Protein AF-A0A0F9ALK3-F1 (afdb_monomer)

Sequence (239 aa):
MLAFIWRSKTEWIPPSMIESEVFMLSWSAKWSDETKIRSQVLTSAEAKAEDDGRIVEGLAKLVRKADYVVGHNVNKFDLKRLNTRVLLNGSQPLGSVQTIDTLLIARQSFDFASNRLGFIAKLLGLGEKHSTSFDLWRRCVRGEAKALKEMRAYNVTDTILVESVFRAMAPYAKKIPRLIDAAEWRQENCPYCGDPREKTASTKRHKRDGEHRTNVNTFPKYRCSNCGRNYRVGRPSAP

pLDDT: mean 85.95, std 14.78, range [32.38, 98.44]

Structure (mmCIF, N/CA/C/O backbone):
data_AF-A0A0F9ALK3-F1
#
_entry.id   AF-A0A0F9ALK3-F1
#
loop_
_atom_site.group_PDB
_atom_site.id
_atom_site.type_symbol
_atom_site.label_atom_id
_atom_site.label_alt_id
_atom_site.label_comp_id
_atom_site.label_asym_id
_atom_site.label_entity_id
_atom_site.label_seq_id
_atom_site.pdbx_PDB_ins_code
_atom_site.Cartn_x
_atom_site.Cartn_y
_atom_site.Cartn_z
_atom_site.occupancy
_atom_site.B_iso_or_equiv
_atom_site.auth_seq_id
_atom_site.auth_comp_id
_atom_site.auth_asym_id
_atom_site.auth_atom_id
_atom_site.pdbx_PDB_model_num
ATOM 1 N N . MET A 1 1 ? -9.209 -5.298 17.043 1.00 57.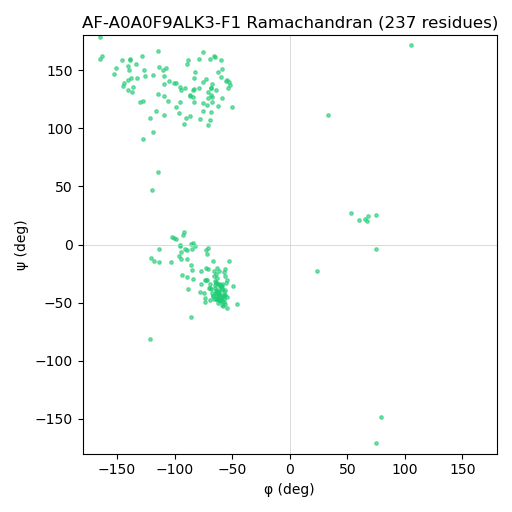56 1 MET A N 1
ATOM 2 C CA . MET A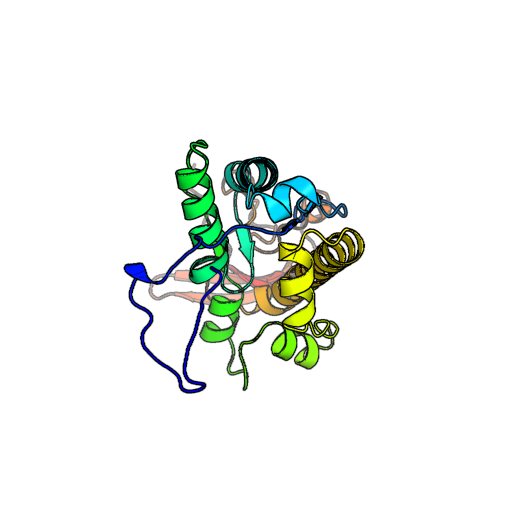 1 1 ? -8.539 -6.336 17.852 1.00 57.56 1 MET A CA 1
ATOM 3 C C . MET A 1 1 ? -7.834 -5.687 19.017 1.00 57.56 1 MET A C 1
ATOM 5 O O . MET A 1 1 ? -6.638 -5.401 18.972 1.00 57.56 1 MET A O 1
ATOM 9 N N . LEU A 1 2 ? -8.633 -5.432 20.043 1.00 60.56 2 LEU A N 1
ATOM 10 C CA . LEU A 1 2 ? -8.180 -5.303 21.416 1.00 60.56 2 LEU A CA 1
ATOM 11 C C . LEU A 1 2 ? -8.063 -6.721 22.008 1.00 60.56 2 LEU A C 1
ATOM 13 O O . LEU A 1 2 ? -8.841 -7.600 21.643 1.00 60.56 2 LEU A O 1
ATOM 17 N N . ALA A 1 3 ? -7.061 -6.968 22.851 1.00 65.31 3 ALA A N 1
ATOM 18 C CA . ALA A 1 3 ? -6.865 -8.261 23.505 1.00 65.31 3 ALA A CA 1
ATOM 19 C C . ALA A 1 3 ? -6.501 -8.053 24.978 1.00 65.31 3 ALA A C 1
ATOM 21 O O . ALA A 1 3 ? -5.591 -7.276 25.282 1.00 65.31 3 ALA A O 1
ATOM 22 N N . PHE A 1 4 ? -7.182 -8.767 25.877 1.00 61.16 4 PHE A N 1
ATOM 23 C CA . PHE A 1 4 ? -6.832 -8.834 27.296 1.00 61.16 4 PHE A CA 1
ATOM 24 C C . PHE A 1 4 ? -5.965 -10.068 27.547 1.00 61.16 4 PHE A C 1
ATOM 26 O O . PHE A 1 4 ? -6.366 -11.186 27.235 1.00 61.16 4 PHE A O 1
ATOM 33 N N . ILE A 1 5 ? -4.764 -9.864 28.093 1.00 67.75 5 ILE A N 1
ATOM 34 C CA . ILE A 1 5 ? -3.773 -10.925 28.303 1.00 67.75 5 ILE A CA 1
ATOM 35 C C . ILE A 1 5 ? -3.327 -10.888 29.768 1.00 67.75 5 ILE A C 1
ATOM 37 O O . ILE A 1 5 ? -2.858 -9.860 30.251 1.00 67.75 5 ILE A O 1
ATOM 41 N N . TRP A 1 6 ? -3.464 -12.011 30.475 1.00 70.88 6 TRP A N 1
ATOM 42 C CA . TRP A 1 6 ? -3.177 -12.117 31.916 1.00 70.88 6 TRP A CA 1
ATOM 43 C C . TRP A 1 6 ? -1.732 -12.520 32.243 1.00 70.88 6 TRP A C 1
ATOM 45 O O . TRP A 1 6 ? -1.347 -12.583 33.410 1.00 70.88 6 TRP A O 1
ATOM 55 N N . ARG A 1 7 ? -0.916 -12.807 31.223 1.00 66.00 7 ARG A N 1
ATOM 56 C CA . ARG A 1 7 ? 0.518 -13.118 31.329 1.00 66.00 7 ARG A CA 1
ATOM 57 C C . ARG A 1 7 ? 1.274 -12.448 30.184 1.00 66.00 7 ARG A C 1
ATOM 59 O O . ARG A 1 7 ? 0.746 -12.272 29.100 1.00 66.00 7 ARG A O 1
ATOM 66 N N . SER A 1 8 ? 2.531 -12.081 30.399 1.00 66.25 8 SER A N 1
ATOM 67 C CA . SER A 1 8 ? 3.334 -11.319 29.428 1.00 66.25 8 SER A CA 1
ATOM 68 C C . SER A 1 8 ? 3.987 -12.154 28.309 1.00 66.25 8 SER A C 1
ATOM 70 O O . SER A 1 8 ? 4.676 -11.588 27.460 1.00 66.25 8 SER A O 1
ATOM 72 N N . LYS A 1 9 ? 3.814 -13.485 28.290 1.00 74.00 9 LYS A N 1
ATOM 73 C CA . LYS A 1 9 ? 4.396 -14.386 27.274 1.00 74.00 9 LYS A CA 1
ATOM 74 C C . LYS A 1 9 ? 3.475 -14.546 26.058 1.00 74.00 9 LYS A C 1
ATOM 76 O O . LYS A 1 9 ? 2.278 -14.301 26.136 1.00 74.00 9 LYS A O 1
ATOM 81 N N . THR A 1 10 ? 4.050 -14.955 24.926 1.00 63.47 10 THR A N 1
ATOM 82 C CA . THR A 1 10 ? 3.323 -15.189 23.670 1.00 63.47 10 THR A CA 1
ATOM 83 C C . THR A 1 10 ? 2.425 -16.419 23.813 1.00 63.47 10 THR A C 1
ATOM 85 O O . THR A 1 10 ? 2.923 -17.541 23.846 1.00 63.47 10 THR A O 1
ATOM 88 N N . GLU A 1 11 ? 1.114 -16.213 23.910 1.00 68.56 11 GLU A N 1
ATOM 89 C CA . GLU A 1 11 ? 0.114 -17.285 23.956 1.00 68.56 11 GLU A CA 1
ATOM 90 C C . GLU A 1 11 ? -0.763 -17.260 22.699 1.00 68.56 11 GLU A C 1
ATOM 92 O O . GLU A 1 11 ? -0.948 -16.222 22.056 1.00 68.56 11 GLU A O 1
ATOM 97 N N . TRP A 1 12 ? -1.292 -18.427 22.335 1.00 81.19 12 TRP A N 1
ATOM 98 C CA . TRP A 1 12 ? -2.378 -18.511 21.367 1.00 81.19 12 TRP A CA 1
ATOM 99 C C . TRP A 1 12 ? -3.635 -17.889 21.986 1.00 81.19 12 TRP A C 1
ATOM 101 O O . TRP A 1 12 ? -4.026 -18.265 23.088 1.00 81.19 12 TRP A O 1
ATOM 111 N N . ILE A 1 13 ? -4.255 -16.936 21.288 1.00 80.69 13 ILE A N 1
ATOM 112 C CA . ILE A 1 13 ? -5.465 -16.253 21.757 1.00 80.69 13 ILE A CA 1
ATOM 113 C C . ILE A 1 13 ? -6.677 -16.958 21.131 1.00 80.69 13 ILE A C 1
ATOM 115 O O . ILE A 1 13 ? -6.824 -16.894 19.904 1.00 80.69 13 ILE A O 1
ATOM 119 N N . PRO A 1 14 ? -7.538 -17.633 21.918 1.00 84.38 14 PRO A N 1
ATOM 120 C CA . PRO A 1 14 ? -8.755 -18.228 21.383 1.00 84.38 14 PRO A CA 1
ATOM 121 C C . PRO A 1 14 ? -9.690 -17.155 20.820 1.00 84.38 14 PRO A C 1
ATOM 123 O O . PRO A 1 14 ? -9.780 -16.068 21.396 1.00 84.38 14 PRO A O 1
ATOM 126 N N . PRO A 1 15 ? -10.475 -17.468 19.771 1.00 83.88 15 PRO A N 1
ATOM 127 C CA . PRO A 1 15 ? -11.466 -16.537 19.234 1.00 83.88 15 PRO A CA 1
ATOM 128 C C . PRO A 1 15 ? -12.462 -16.016 20.279 1.00 83.88 15 PRO A C 1
ATOM 130 O O . PRO A 1 15 ? -12.888 -14.873 20.198 1.00 83.88 15 PRO A O 1
ATOM 133 N N . SER A 1 16 ? -12.785 -16.813 21.303 1.00 85.94 16 SER A N 1
ATOM 134 C CA . SER A 1 16 ? -13.684 -16.417 22.397 1.00 85.94 16 SER A CA 1
ATOM 135 C C . SER A 1 16 ? -13.140 -15.298 23.296 1.00 85.94 16 SER A C 1
ATOM 137 O O . SER A 1 16 ? -13.895 -14.752 24.092 1.00 85.94 16 SER A O 1
ATOM 139 N N . MET A 1 17 ? -11.843 -14.979 23.215 1.00 83.50 17 MET A N 1
ATOM 140 C CA . MET A 1 17 ? -11.203 -13.878 23.951 1.00 83.50 17 MET A CA 1
ATOM 141 C C . MET A 1 17 ? -10.995 -12.628 23.084 1.00 83.50 17 MET A C 1
ATOM 143 O O . MET A 1 17 ? -10.350 -11.672 23.518 1.00 83.50 17 MET A O 1
ATOM 147 N N . ILE A 1 18 ? -11.508 -12.630 21.854 1.00 84.06 18 ILE A N 1
ATOM 148 C CA . ILE A 1 18 ? -11.470 -11.472 20.967 1.00 84.06 18 ILE A CA 1
ATOM 149 C C . ILE A 1 18 ? -12.699 -10.616 21.271 1.00 84.06 18 ILE A C 1
ATOM 151 O O . ILE A 1 18 ? -13.823 -11.013 20.988 1.00 84.06 18 ILE A O 1
ATOM 155 N N . GLU A 1 19 ? -12.473 -9.440 21.855 1.00 85.31 19 GLU A N 1
ATOM 156 C CA . GLU A 1 19 ? -13.547 -8.490 22.174 1.00 85.31 19 GLU A CA 1
ATOM 157 C C . GLU A 1 19 ? -14.014 -7.725 20.933 1.00 85.31 19 GLU A C 1
ATOM 159 O O . GLU A 1 19 ? -15.209 -7.533 20.730 1.00 85.31 19 GLU A O 1
ATOM 164 N N . SER A 1 20 ? -13.067 -7.320 20.082 1.00 86.38 20 SER A N 1
ATOM 165 C CA . SER A 1 20 ? -13.373 -6.615 18.845 1.00 86.38 20 SER A CA 1
ATOM 166 C C . SER A 1 20 ? -12.558 -7.075 17.654 1.00 86.38 20 SER A C 1
ATOM 168 O O . SER A 1 20 ? -11.349 -7.338 17.734 1.00 86.38 20 SER A O 1
ATOM 170 N N . GLU A 1 21 ? -13.211 -7.089 16.496 1.00 89.19 21 GLU A N 1
ATOM 171 C CA . GLU A 1 21 ? -12.548 -7.344 15.227 1.00 89.19 21 GLU A CA 1
ATOM 172 C C . GLU A 1 21 ? -11.560 -6.232 14.856 1.00 89.19 21 GLU A C 1
ATOM 174 O O . GLU A 1 21 ? -11.526 -5.137 15.420 1.00 89.19 21 GLU A O 1
ATOM 179 N N . VAL A 1 22 ? -10.646 -6.516 13.929 1.00 90.94 22 VAL A N 1
ATOM 180 C CA . VAL A 1 22 ? -9.790 -5.451 13.377 1.00 90.94 22 VAL A CA 1
ATOM 181 C C . VAL A 1 22 ? -10.652 -4.507 12.539 1.00 90.94 22 VAL A C 1
ATOM 183 O O . VAL A 1 22 ? -11.423 -4.974 11.704 1.00 90.94 22 VAL A O 1
ATOM 186 N N . PHE A 1 23 ? -10.473 -3.197 12.721 1.00 94.81 23 PHE A N 1
ATOM 187 C CA . PHE A 1 23 ? -11.091 -2.137 11.922 1.00 94.81 23 PHE A CA 1
ATOM 188 C C . PHE A 1 23 ? -10.032 -1.147 11.420 1.00 94.81 23 PHE A C 1
ATOM 190 O O . PHE A 1 23 ? -8.889 -1.124 11.892 1.00 94.81 23 PHE A O 1
ATOM 197 N N . MET A 1 24 ? -10.385 -0.369 10.404 1.00 96.44 24 MET A N 1
ATOM 198 C CA . MET A 1 24 ? -9.508 0.603 9.767 1.00 96.44 24 MET A CA 1
ATOM 199 C C . MET A 1 24 ? -9.572 1.946 10.500 1.00 96.44 24 MET A C 1
ATOM 201 O O . MET A 1 24 ? -10.645 2.500 10.691 1.00 96.44 24 MET A O 1
ATOM 205 N N . LEU A 1 25 ? -8.417 2.506 10.867 1.00 96.69 25 LEU A N 1
ATOM 206 C CA . LEU A 1 25 ? -8.338 3.843 11.477 1.00 96.69 25 LEU A CA 1
ATOM 207 C C . LEU A 1 25 ? -8.213 4.949 10.426 1.00 96.69 25 LEU A C 1
ATOM 209 O O . LEU A 1 25 ? -8.763 6.040 10.570 1.00 96.69 25 LEU A O 1
ATOM 213 N N . SER A 1 26 ? -7.450 4.685 9.371 1.00 97.19 26 SER A N 1
ATOM 214 C CA . SER A 1 26 ? -7.154 5.643 8.314 1.00 97.19 26 SER A CA 1
ATOM 215 C C . SER A 1 26 ? -6.621 4.936 7.076 1.00 97.19 26 SER A C 1
ATOM 217 O O . SER A 1 26 ? -6.128 3.811 7.138 1.00 97.19 26 SER A O 1
ATOM 219 N N . TRP A 1 27 ? -6.657 5.640 5.950 1.00 97.81 27 TRP A N 1
ATOM 220 C CA . TRP A 1 27 ? -6.008 5.232 4.712 1.00 97.81 27 TRP A CA 1
ATOM 221 C C . TRP A 1 27 ? -5.492 6.448 3.949 1.00 97.81 27 TRP A C 1
ATOM 223 O O . TRP A 1 27 ? -5.947 7.580 4.145 1.00 97.81 27 TRP A O 1
ATOM 233 N N . SER A 1 28 ? -4.535 6.199 3.064 1.00 97.56 28 SER A N 1
ATOM 234 C CA . SER A 1 28 ? -4.034 7.169 2.100 1.00 97.56 28 SER A CA 1
ATOM 235 C C . SER A 1 28 ? -3.781 6.470 0.766 1.00 97.56 28 SER A C 1
ATOM 237 O O . SER A 1 28 ? -3.366 5.315 0.737 1.00 97.56 28 SER A O 1
ATOM 239 N N . ALA A 1 29 ? -4.094 7.154 -0.330 1.00 97.38 29 ALA A N 1
ATOM 240 C CA . ALA A 1 29 ? -3.973 6.656 -1.690 1.00 97.38 29 ALA A CA 1
ATOM 241 C C . ALA A 1 29 ? -3.718 7.814 -2.660 1.00 97.38 29 ALA A C 1
ATOM 243 O O . ALA A 1 29 ? -4.153 8.949 -2.444 1.00 97.38 29 ALA A O 1
ATOM 244 N N . LYS A 1 30 ? -3.036 7.523 -3.763 1.00 96.06 30 LYS A N 1
ATOM 245 C CA . LYS A 1 30 ? -2.695 8.496 -4.799 1.00 96.06 30 LYS A CA 1
ATOM 246 C C . LYS A 1 30 ? -2.857 7.843 -6.167 1.00 96.06 30 LYS A C 1
ATOM 248 O O . LYS A 1 30 ? -2.379 6.729 -6.363 1.00 96.06 30 LYS A O 1
ATOM 253 N N . TRP A 1 31 ? -3.520 8.535 -7.092 1.00 94.38 31 TRP A N 1
ATOM 254 C CA . TRP A 1 31 ? -3.519 8.132 -8.498 1.00 94.38 31 TRP A CA 1
ATOM 255 C C . TRP A 1 31 ? -2.149 8.424 -9.112 1.00 94.38 31 TRP A C 1
ATOM 257 O O . TRP A 1 31 ? -1.501 9.413 -8.765 1.00 94.38 31 TRP A O 1
ATOM 267 N N . SER A 1 32 ? -1.673 7.548 -9.994 1.00 87.81 32 SER A N 1
ATOM 268 C CA . SER A 1 32 ? -0.320 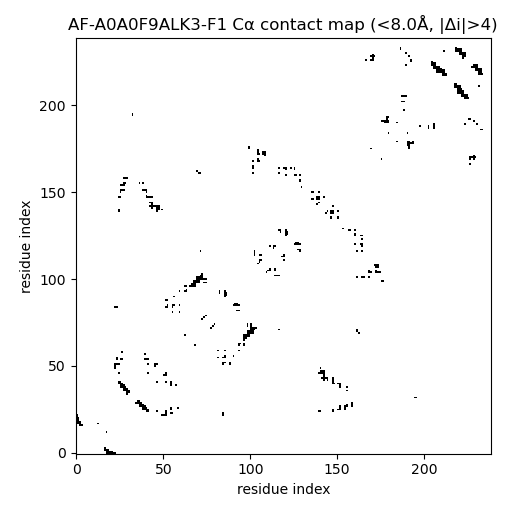7.641 -10.559 1.00 87.81 32 SER A CA 1
ATOM 269 C C . SER A 1 32 ? -0.095 8.902 -11.398 1.00 87.81 32 SER A C 1
ATOM 271 O O . SER A 1 32 ? 1.030 9.398 -11.466 1.00 87.81 32 SER A O 1
ATOM 273 N N . ASP A 1 33 ? -1.157 9.416 -12.011 1.00 82.94 33 ASP A N 1
ATOM 274 C CA . ASP A 1 33 ? -1.201 10.587 -12.888 1.00 82.94 33 ASP A CA 1
ATOM 275 C C . ASP A 1 33 ? -1.568 11.891 -12.160 1.00 82.94 33 ASP A C 1
ATOM 277 O O . ASP A 1 33 ? -1.458 12.972 -12.736 1.00 82.94 33 ASP A O 1
ATOM 281 N N . GLU A 1 34 ? -1.928 11.823 -10.879 1.00 88.56 34 GLU A N 1
ATOM 282 C CA . GLU A 1 34 ? -2.227 12.995 -10.064 1.00 88.56 34 GLU A CA 1
ATOM 283 C C . GLU A 1 34 ? -1.124 13.275 -9.037 1.00 88.56 34 GLU A C 1
ATOM 285 O O . GLU A 1 34 ? -0.456 12.379 -8.518 1.00 88.56 34 GLU A O 1
ATOM 290 N N . THR A 1 35 ? -0.963 14.543 -8.663 1.00 88.31 35 THR A N 1
ATOM 291 C CA . THR A 1 35 ? -0.132 14.942 -7.512 1.00 88.31 35 THR A CA 1
ATOM 292 C C . THR A 1 35 ? -0.899 14.864 -6.193 1.00 88.31 35 THR A C 1
ATOM 294 O O . THR A 1 35 ? -0.298 14.754 -5.124 1.00 88.31 35 THR A O 1
ATOM 297 N N . LYS A 1 36 ? -2.235 14.900 -6.251 1.00 94.75 36 LYS A N 1
ATOM 298 C CA . LYS A 1 36 ? -3.105 14.961 -5.079 1.00 94.75 36 LYS A CA 1
ATOM 299 C C . LYS A 1 36 ? -3.190 13.610 -4.373 1.00 94.75 36 LYS A C 1
ATOM 301 O O . LYS A 1 36 ? -3.671 12.622 -4.926 1.00 94.75 36 LYS A O 1
ATOM 306 N N . ILE A 1 37 ? -2.818 13.603 -3.097 1.00 96.56 37 ILE A N 1
ATOM 307 C CA . ILE A 1 37 ? -3.017 12.456 -2.210 1.00 96.56 37 ILE A CA 1
ATOM 308 C C . ILE A 1 37 ? -4.411 12.541 -1.591 1.00 96.56 37 ILE A C 1
ATOM 310 O O . ILE A 1 37 ? -4.805 13.560 -1.016 1.00 96.56 37 ILE A O 1
ATOM 314 N N . ARG A 1 38 ? -5.172 11.456 -1.711 1.00 97.81 38 ARG A N 1
ATOM 315 C CA . ARG A 1 38 ? -6.460 11.267 -1.043 1.00 97.81 38 ARG A CA 1
ATOM 316 C C . ARG A 1 38 ? -6.215 10.500 0.243 1.00 97.81 38 ARG A C 1
ATOM 318 O O . ARG A 1 38 ? -5.487 9.518 0.256 1.00 97.81 38 ARG A O 1
ATOM 325 N N . SER A 1 39 ? -6.835 10.937 1.324 1.00 97.88 39 SER A N 1
ATOM 326 C CA . SER A 1 39 ? -6.742 10.245 2.603 1.00 97.88 39 SER A CA 1
ATOM 327 C C . SER A 1 39 ? -7.984 10.501 3.430 1.00 97.88 39 SER A C 1
ATOM 329 O O . SER A 1 39 ? -8.569 11.588 3.369 1.00 97.88 39 SER A O 1
ATOM 331 N N . GLN A 1 40 ? -8.367 9.506 4.217 1.00 98.19 40 GLN A N 1
ATOM 332 C CA . GLN A 1 40 ? -9.416 9.625 5.217 1.00 98.19 40 GLN A CA 1
ATOM 333 C C . GLN A 1 40 ? -8.945 8.998 6.524 1.00 98.19 40 GLN A C 1
ATOM 335 O O . GLN A 1 40 ? -8.053 8.153 6.555 1.00 98.19 40 GLN A O 1
ATOM 340 N N . VAL A 1 41 ? -9.544 9.461 7.610 1.00 98.31 41 VAL A N 1
ATOM 341 C CA . VAL A 1 41 ? -9.349 8.962 8.966 1.00 98.31 41 VAL A CA 1
ATOM 342 C C . VAL A 1 41 ? -10.704 8.967 9.657 1.00 98.31 41 VAL A C 1
ATOM 344 O O . VAL A 1 41 ? -11.591 9.737 9.259 1.00 98.31 41 VAL A O 1
ATOM 347 N N . LEU A 1 42 ? -10.872 8.099 10.647 1.00 98.38 42 LEU A N 1
ATOM 348 C CA . LEU A 1 42 ? -12.035 8.131 11.521 1.00 98.38 42 LEU A CA 1
ATOM 349 C C . LEU A 1 42 ? -12.147 9.471 12.252 1.00 98.38 42 LEU A C 1
ATOM 351 O O . LEU A 1 42 ? -11.159 10.151 12.540 1.00 98.38 42 LEU A O 1
ATOM 355 N N . THR A 1 43 ? -13.377 9.842 12.569 1.00 98.38 43 THR A N 1
ATOM 356 C CA . THR A 1 43 ? -13.681 10.840 13.588 1.00 98.38 43 THR A CA 1
ATOM 357 C C . THR A 1 43 ? -13.493 10.237 14.981 1.00 98.38 43 THR A C 1
ATOM 359 O O . THR A 1 43 ? -13.418 9.022 15.156 1.00 98.38 43 THR A O 1
ATOM 362 N N . SER A 1 44 ? -13.446 11.087 16.007 1.00 97.88 44 SER A N 1
ATOM 363 C CA . SER A 1 44 ? -13.368 10.633 17.399 1.00 97.88 44 SER A CA 1
ATOM 364 C C . SER A 1 44 ? -14.540 9.740 17.815 1.00 97.88 44 SER A C 1
ATOM 366 O O . SER A 1 44 ? -14.345 8.846 18.632 1.00 97.88 44 SER A O 1
ATOM 368 N N . ALA A 1 45 ? -15.740 9.989 17.282 1.00 98.06 45 ALA A N 1
ATOM 369 C CA . ALA A 1 45 ? -16.928 9.192 17.575 1.00 98.06 45 ALA A CA 1
ATOM 370 C C . ALA A 1 45 ? -16.859 7.825 16.882 1.00 98.06 45 ALA A C 1
ATOM 372 O O . ALA A 1 45 ? -16.981 6.805 17.550 1.00 98.06 45 ALA A O 1
ATOM 373 N N . GLU A 1 46 ? -16.558 7.812 15.581 1.00 97.75 46 GLU A N 1
ATOM 374 C CA . GLU A 1 46 ? -16.370 6.586 14.791 1.00 97.75 46 GLU A CA 1
ATOM 375 C C . GLU A 1 46 ? -15.290 5.678 15.391 1.00 97.75 46 GLU A C 1
ATOM 377 O O . GLU A 1 46 ? -15.503 4.483 15.538 1.00 97.75 46 GLU A O 1
ATOM 382 N N . ALA A 1 47 ? -14.153 6.242 15.815 1.00 96.88 47 ALA A N 1
ATOM 383 C CA . ALA A 1 47 ? -13.072 5.467 16.420 1.00 96.88 47 ALA A CA 1
ATOM 384 C C . ALA A 1 47 ? -13.487 4.770 17.724 1.00 96.88 47 ALA A C 1
ATOM 386 O O . ALA A 1 47 ? -13.122 3.619 17.937 1.00 96.88 47 ALA A O 1
ATOM 387 N N . LYS A 1 48 ? -14.268 5.449 18.575 1.00 95.81 48 LYS A N 1
ATOM 388 C CA . LYS A 1 48 ? -14.792 4.873 19.825 1.00 95.81 48 LYS A CA 1
ATOM 389 C C . LYS A 1 48 ? -15.893 3.843 19.582 1.00 95.81 48 LYS A C 1
ATOM 391 O O . LYS A 1 48 ? -16.049 2.941 20.392 1.00 95.81 48 LYS A O 1
ATOM 396 N N . ALA A 1 49 ? -16.654 4.012 18.504 1.00 96.31 49 ALA A N 1
ATOM 397 C CA . ALA A 1 49 ? -17.685 3.075 18.073 1.00 96.31 49 ALA A CA 1
ATOM 398 C C . ALA A 1 49 ? -17.128 1.921 17.218 1.00 96.31 49 ALA A C 1
ATOM 400 O O . ALA A 1 49 ? -17.893 1.048 16.826 1.00 96.31 49 ALA A O 1
ATOM 401 N N . GLU A 1 50 ? -15.826 1.940 16.902 1.00 95.56 50 GLU A N 1
ATOM 402 C CA . GLU A 1 50 ? -15.169 1.021 15.962 1.00 95.56 50 GLU A CA 1
ATOM 403 C C . GLU A 1 50 ? -15.852 0.952 14.576 1.00 95.56 50 GLU A C 1
ATOM 405 O O . GLU A 1 50 ? -15.755 -0.043 13.854 1.00 95.56 50 GLU A O 1
ATOM 410 N N . ASP A 1 51 ? -16.520 2.041 14.185 1.00 96.88 51 ASP A N 1
ATOM 411 C CA . ASP A 1 51 ? -17.240 2.163 12.920 1.00 96.88 51 ASP A CA 1
ATOM 412 C C . ASP A 1 51 ? -16.321 2.748 11.845 1.00 96.88 51 ASP A C 1
ATOM 414 O O . ASP A 1 51 ? -16.046 3.949 11.804 1.00 96.88 51 ASP A O 1
ATOM 418 N N . ASP A 1 52 ? -15.838 1.882 10.954 1.00 97.69 52 ASP A N 1
ATOM 419 C CA . ASP A 1 52 ? -15.000 2.262 9.822 1.00 97.69 52 ASP A CA 1
ATOM 420 C C . ASP A 1 52 ? -15.739 2.308 8.479 1.00 97.69 52 ASP A C 1
ATOM 422 O O . ASP A 1 52 ? -15.105 2.563 7.448 1.00 97.69 52 ASP A O 1
ATOM 426 N N . GLY A 1 53 ? -17.065 2.131 8.469 1.00 98.12 53 GLY A N 1
ATOM 427 C CA . GLY A 1 53 ? -17.865 1.978 7.252 1.00 98.12 53 GLY A CA 1
ATOM 428 C C . GLY A 1 53 ? -17.672 3.124 6.261 1.00 98.12 53 GLY A C 1
ATOM 429 O O . GLY A 1 53 ? -17.406 2.900 5.074 1.00 98.12 53 GLY A O 1
ATOM 430 N N . ARG A 1 54 ? -17.688 4.369 6.756 1.00 98.19 54 ARG A N 1
ATOM 431 C CA . ARG A 1 54 ? -17.482 5.569 5.929 1.00 98.19 54 ARG A CA 1
ATOM 432 C C . ARG A 1 54 ? -16.134 5.550 5.212 1.00 98.19 54 ARG A C 1
ATOM 434 O O . ARG A 1 54 ? -16.071 5.843 4.014 1.00 98.19 54 ARG A O 1
ATOM 441 N N . ILE A 1 55 ? -15.050 5.260 5.936 1.00 98.31 55 ILE A N 1
ATOM 442 C CA . ILE A 1 55 ? -13.710 5.316 5.346 1.00 98.31 55 ILE A CA 1
ATOM 443 C C . ILE A 1 55 ? -13.424 4.095 4.478 1.00 98.31 55 ILE A C 1
ATOM 445 O O . ILE A 1 55 ? -12.788 4.238 3.434 1.00 98.31 55 ILE A O 1
ATOM 449 N N . VAL A 1 56 ? -13.946 2.929 4.856 1.00 98.44 56 VAL A N 1
ATOM 450 C CA . VAL A 1 56 ? -13.847 1.689 4.083 1.00 98.44 56 VAL A CA 1
ATOM 451 C C . VAL A 1 56 ? -14.504 1.861 2.722 1.00 98.44 56 VAL A C 1
ATOM 453 O O . VAL A 1 56 ? -13.861 1.581 1.712 1.00 98.44 56 VAL A O 1
ATOM 456 N N . GLU A 1 57 ? -15.722 2.403 2.659 1.00 98.19 57 GLU A N 1
ATOM 457 C CA . GLU A 1 57 ? -16.384 2.662 1.377 1.00 98.19 57 GLU A CA 1
ATOM 458 C C . GLU A 1 57 ? -15.635 3.725 0.555 1.00 98.19 57 GLU A C 1
ATOM 460 O O . GLU A 1 57 ? -15.538 3.621 -0.670 1.00 98.19 57 GLU A O 1
ATOM 465 N N . GLY A 1 58 ? -15.040 4.722 1.219 1.00 97.88 58 GLY A N 1
ATOM 466 C CA . GLY A 1 58 ? -14.173 5.711 0.579 1.00 97.88 58 GLY A CA 1
ATOM 467 C C . GLY A 1 58 ? -12.987 5.082 -0.161 1.00 97.88 58 GLY A C 1
ATOM 468 O O . GLY A 1 58 ? -12.736 5.431 -1.317 1.00 97.88 58 GLY A O 1
ATOM 469 N N . LEU A 1 59 ? -12.286 4.136 0.471 1.00 97.94 59 LEU A N 1
ATOM 470 C CA . LEU A 1 59 ? -11.167 3.423 -0.151 1.00 97.94 59 LEU A CA 1
ATOM 471 C C . LEU A 1 59 ? -11.645 2.394 -1.183 1.00 97.94 59 LEU A C 1
ATOM 473 O O . LEU A 1 59 ? -11.076 2.314 -2.271 1.00 97.94 59 LEU A O 1
ATOM 477 N N . ALA A 1 60 ? -12.710 1.648 -0.881 1.00 97.81 60 ALA A N 1
ATOM 478 C CA . ALA A 1 60 ? -13.278 0.643 -1.776 1.00 97.81 60 ALA A CA 1
ATOM 479 C C . ALA A 1 60 ? -13.681 1.250 -3.127 1.00 97.81 60 ALA A C 1
ATOM 481 O O . ALA A 1 60 ? -13.376 0.678 -4.170 1.00 97.81 60 ALA A O 1
ATOM 482 N N . LYS A 1 61 ? -14.270 2.454 -3.134 1.00 97.19 61 LYS A N 1
ATOM 483 C CA . LYS A 1 61 ? -14.591 3.194 -4.368 1.00 97.19 61 LYS A CA 1
ATOM 484 C C . LYS A 1 61 ? -13.371 3.505 -5.232 1.00 97.19 61 LYS A C 1
ATOM 486 O O . LYS A 1 61 ? -13.501 3.525 -6.452 1.00 97.19 61 LYS A O 1
ATOM 491 N N . LEU A 1 62 ? -12.217 3.783 -4.626 1.00 96.88 62 LEU A N 1
ATOM 492 C CA . LEU A 1 62 ? -10.975 4.009 -5.371 1.00 96.88 62 LEU A CA 1
ATOM 493 C C . LEU A 1 62 ? -10.441 2.690 -5.926 1.00 96.88 62 LEU A C 1
ATOM 495 O O . LEU A 1 62 ? -10.123 2.609 -7.105 1.00 96.88 62 LEU A O 1
ATOM 499 N N . VAL A 1 63 ? -10.416 1.650 -5.092 1.00 96.88 63 VAL A N 1
ATOM 500 C CA . VAL A 1 63 ? -9.917 0.321 -5.463 1.00 96.88 63 VAL A CA 1
ATOM 501 C C . VAL A 1 63 ? -10.734 -0.299 -6.599 1.00 96.88 63 VAL A C 1
ATOM 503 O O . VAL A 1 63 ? -10.143 -0.780 -7.557 1.00 96.88 63 VAL A O 1
ATOM 506 N N . ARG A 1 64 ? -12.072 -0.215 -6.557 1.00 96.12 64 ARG A N 1
ATOM 507 C CA . ARG A 1 64 ? -12.955 -0.708 -7.634 1.00 96.12 64 ARG A CA 1
ATOM 508 C C . ARG A 1 64 ? -12.729 0.001 -8.979 1.00 96.12 64 ARG A C 1
ATOM 510 O O . ARG A 1 64 ? -13.105 -0.536 -10.011 1.00 96.12 64 ARG A O 1
ATOM 517 N N . LYS A 1 65 ? -12.171 1.217 -8.968 1.00 94.75 65 LYS A N 1
ATOM 518 C CA . LYS A 1 65 ? -11.888 2.014 -10.175 1.00 94.75 65 LYS A CA 1
ATOM 519 C C . LYS A 1 65 ? -10.462 1.851 -10.692 1.00 94.75 65 LYS A C 1
ATOM 521 O O . LYS A 1 65 ? -10.168 2.355 -11.767 1.00 94.75 65 LYS A O 1
ATOM 526 N N . ALA A 1 66 ? -9.569 1.254 -9.910 1.00 93.56 66 ALA A N 1
ATOM 527 C CA . ALA A 1 66 ? -8.164 1.172 -10.263 1.00 93.56 66 ALA A CA 1
ATOM 528 C C . ALA A 1 66 ? -7.910 -0.015 -11.194 1.00 93.56 66 ALA A C 1
ATOM 530 O O . ALA A 1 66 ? -8.302 -1.136 -10.875 1.00 93.56 66 ALA A O 1
ATOM 531 N N . ASP A 1 67 ? -7.169 0.212 -12.279 1.00 90.69 67 ASP A N 1
ATOM 532 C CA . ASP A 1 67 ? -6.653 -0.883 -13.109 1.00 90.69 67 ASP A CA 1
ATOM 533 C C . ASP A 1 67 ? -5.674 -1.743 -12.303 1.00 90.69 67 ASP A C 1
ATOM 535 O O . ASP A 1 67 ? -5.733 -2.972 -12.304 1.00 90.69 67 ASP A O 1
ATOM 539 N N . TYR A 1 68 ? -4.796 -1.070 -11.552 1.00 93.12 68 TYR A N 1
ATOM 540 C CA . TYR A 1 68 ? -3.806 -1.687 -10.683 1.00 93.12 68 TYR A CA 1
ATOM 541 C C . TYR A 1 68 ? -3.744 -0.980 -9.335 1.00 93.12 68 TYR A C 1
ATOM 543 O O . TYR A 1 68 ? -3.630 0.243 -9.259 1.00 93.12 68 TYR A O 1
ATOM 551 N N . VAL A 1 69 ? -3.701 -1.761 -8.257 1.00 96.12 69 VAL A N 1
ATOM 552 C CA . VAL A 1 69 ? -3.366 -1.261 -6.921 1.00 96.12 69 VAL A CA 1
ATOM 553 C C . VAL A 1 69 ? -1.901 -1.554 -6.625 1.00 96.12 69 VAL A C 1
ATOM 555 O O . VAL A 1 69 ? -1.472 -2.710 -6.567 1.00 96.12 69 VAL A O 1
ATOM 558 N N . VAL A 1 70 ? -1.122 -0.493 -6.423 1.00 95.88 70 VAL A N 1
ATOM 559 C CA . VAL A 1 70 ? 0.287 -0.579 -6.029 1.00 95.88 70 VAL A CA 1
ATOM 560 C C . VAL A 1 70 ? 0.392 -0.468 -4.513 1.00 95.88 70 VAL A C 1
ATOM 562 O O . VAL A 1 70 ? -0.190 0.430 -3.910 1.00 95.88 70 VAL A O 1
ATOM 565 N N . GLY A 1 71 ? 1.164 -1.352 -3.888 1.00 96.69 71 GLY A N 1
ATOM 566 C CA . GLY A 1 71 ? 1.408 -1.280 -2.451 1.00 96.69 71 GLY A CA 1
ATOM 567 C C . GLY A 1 71 ? 2.577 -2.144 -2.000 1.00 96.69 71 GLY A C 1
ATOM 568 O O . GLY A 1 71 ? 3.217 -2.829 -2.799 1.00 96.69 71 GLY A O 1
ATOM 569 N N . HIS A 1 72 ? 2.887 -2.106 -0.709 1.00 97.00 72 HIS A N 1
ATOM 570 C CA . HIS A 1 72 ? 3.931 -2.935 -0.112 1.00 97.00 72 HIS A CA 1
ATOM 571 C C . HIS A 1 72 ? 3.295 -4.001 0.773 1.00 97.00 72 HIS A C 1
ATOM 573 O O . HIS A 1 72 ? 2.748 -3.672 1.818 1.00 97.00 72 HIS A O 1
ATOM 579 N N . ASN A 1 73 ? 3.373 -5.273 0.364 1.00 96.81 73 ASN A N 1
ATOM 580 C CA . ASN A 1 73 ? 2.638 -6.392 0.969 1.00 96.81 73 ASN A CA 1
ATOM 581 C C . ASN A 1 73 ? 1.103 -6.301 0.815 1.00 96.81 73 ASN A C 1
ATOM 583 O O . ASN A 1 73 ? 0.354 -6.939 1.563 1.00 96.81 73 ASN A O 1
ATOM 587 N N . VAL A 1 74 ? 0.638 -5.544 -0.184 1.00 96.44 74 VAL A N 1
ATOM 588 C CA . VAL A 1 74 ? -0.782 -5.266 -0.462 1.00 96.44 74 VAL A CA 1
ATOM 589 C C . VAL A 1 74 ? -1.616 -6.538 -0.633 1.00 96.44 74 VAL A C 1
ATOM 591 O O . VAL A 1 74 ? -2.759 -6.603 -0.180 1.00 96.44 74 VAL A O 1
ATOM 594 N N . ASN A 1 75 ? -1.019 -7.598 -1.189 1.00 94.94 75 ASN A N 1
ATOM 595 C CA . ASN A 1 75 ? -1.713 -8.857 -1.471 1.00 94.94 75 ASN A CA 1
ATOM 596 C C . ASN A 1 75 ? -2.008 -9.679 -0.218 1.00 94.94 75 ASN A C 1
ATOM 598 O O . ASN A 1 75 ? -2.966 -10.453 -0.180 1.00 94.94 75 ASN A O 1
ATOM 602 N N . LYS A 1 76 ? -1.158 -9.567 0.807 1.00 94.88 76 LYS A N 1
ATOM 603 C CA . LYS A 1 76 ? -1.305 -10.333 2.052 1.00 94.88 76 LYS A CA 1
ATOM 604 C C . LYS A 1 76 ? -1.872 -9.504 3.195 1.00 94.88 76 LYS A C 1
ATOM 606 O O . LYS A 1 76 ? -2.301 -10.105 4.177 1.00 94.88 76 LYS A O 1
ATOM 611 N N . PHE A 1 77 ? -1.875 -8.178 3.076 1.00 94.00 77 PHE A N 1
ATOM 612 C CA . PHE A 1 77 ? -2.307 -7.279 4.135 1.00 94.00 77 PHE A CA 1
ATOM 613 C C . PHE A 1 77 ? -3.465 -6.386 3.685 1.00 94.00 77 PHE A C 1
ATOM 615 O O . PHE A 1 77 ? -4.613 -6.729 3.964 1.00 94.00 77 PHE A O 1
ATOM 622 N N . ASP A 1 78 ? -3.191 -5.293 2.972 1.00 95.06 78 ASP A N 1
ATOM 623 C CA . ASP A 1 78 ? -4.152 -4.209 2.740 1.00 95.06 78 ASP A CA 1
ATOM 624 C C . ASP A 1 78 ? -5.441 -4.670 2.054 1.00 95.06 78 ASP A C 1
ATOM 626 O O . ASP A 1 78 ? -6.525 -4.448 2.589 1.00 95.06 78 ASP A O 1
ATOM 630 N N . LEU A 1 79 ? -5.355 -5.372 0.916 1.00 95.56 79 LEU A N 1
ATOM 631 C CA . LEU A 1 79 ? -6.554 -5.791 0.179 1.00 95.56 79 LEU A CA 1
ATOM 632 C C . LEU A 1 79 ? -7.352 -6.861 0.917 1.00 95.56 79 LEU A C 1
ATOM 634 O O . LEU A 1 79 ? -8.578 -6.848 0.862 1.00 95.56 79 LEU A O 1
ATOM 638 N N . LYS A 1 80 ? -6.684 -7.759 1.652 1.00 95.69 80 LYS A N 1
ATOM 639 C CA . LYS A 1 80 ? -7.383 -8.747 2.484 1.00 95.69 80 LYS A CA 1
ATOM 640 C C . LYS A 1 80 ? -8.135 -8.061 3.618 1.00 95.69 80 LYS A C 1
ATOM 642 O O . LYS A 1 80 ? -9.311 -8.342 3.812 1.00 95.69 80 LYS A O 1
ATOM 647 N N . ARG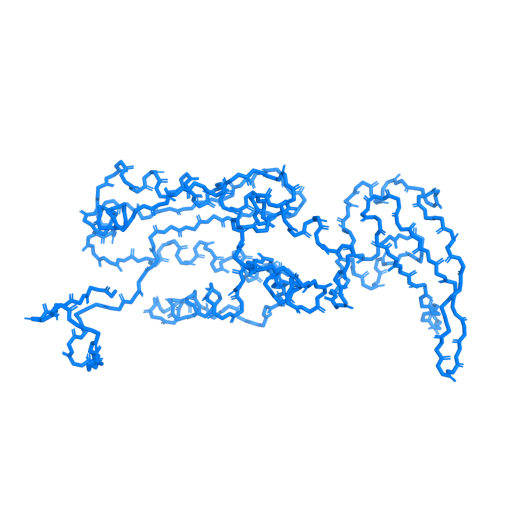 A 1 81 ? -7.477 -7.129 4.320 1.00 95.75 81 ARG A N 1
ATOM 648 C CA . ARG A 1 81 ? -8.089 -6.337 5.396 1.00 95.75 81 ARG A CA 1
ATOM 649 C C . ARG A 1 81 ? -9.260 -5.514 4.872 1.00 95.75 81 ARG A C 1
ATOM 651 O O . ARG A 1 81 ? -10.337 -5.581 5.453 1.00 95.75 81 ARG A O 1
ATOM 658 N N . LEU A 1 82 ? -9.077 -4.803 3.760 1.00 97.25 82 LEU A N 1
ATOM 659 C CA . LEU A 1 82 ? -10.138 -4.017 3.140 1.00 97.25 82 LEU A CA 1
ATOM 660 C C . LEU A 1 82 ? -11.317 -4.899 2.724 1.00 97.25 82 LEU A C 1
ATOM 662 O O . LEU A 1 82 ? -12.448 -4.558 3.039 1.00 97.25 82 LEU A O 1
ATOM 666 N N . ASN A 1 83 ? -11.075 -6.039 2.073 1.00 96.69 83 ASN A N 1
ATOM 667 C CA . ASN A 1 83 ? -12.152 -6.927 1.636 1.00 96.69 83 ASN A CA 1
ATOM 668 C C . ASN A 1 83 ? -12.940 -7.508 2.823 1.00 96.69 83 ASN A C 1
ATOM 670 O O . ASN A 1 83 ? -14.164 -7.572 2.768 1.00 96.69 83 ASN A O 1
ATOM 674 N N . THR A 1 84 ? -12.261 -7.860 3.924 1.00 96.75 84 THR A N 1
ATOM 675 C CA . THR A 1 84 ? -12.930 -8.252 5.175 1.00 96.75 84 THR A CA 1
ATOM 676 C C . THR A 1 84 ? -13.806 -7.123 5.715 1.00 96.75 84 THR A C 1
ATOM 678 O O . THR A 1 84 ? -14.955 -7.370 6.061 1.00 96.75 84 THR A O 1
ATOM 681 N N . ARG A 1 85 ? -13.312 -5.880 5.758 1.00 97.38 85 ARG A N 1
ATOM 682 C CA . ARG A 1 85 ? -14.114 -4.747 6.249 1.00 97.38 85 ARG A CA 1
ATOM 683 C C . ARG A 1 85 ? -15.277 -4.398 5.330 1.00 97.38 85 ARG A C 1
ATOM 685 O O . ARG A 1 85 ? -16.353 -4.094 5.818 1.00 97.38 85 ARG A O 1
ATOM 692 N N . VAL A 1 86 ? -15.090 -4.479 4.015 1.00 97.62 86 VAL A N 1
ATOM 693 C CA . VAL A 1 86 ? -16.171 -4.312 3.034 1.00 97.62 86 VAL A CA 1
ATOM 694 C C . VAL A 1 86 ? -17.290 -5.321 3.290 1.00 97.62 86 VAL A C 1
ATOM 696 O O . VAL A 1 86 ? -18.452 -4.927 3.317 1.00 97.62 86 VAL A O 1
ATOM 699 N N . LEU A 1 87 ? -16.941 -6.589 3.542 1.00 97.38 87 LEU A N 1
ATOM 700 C CA . LEU A 1 87 ? -17.905 -7.633 3.890 1.00 97.38 87 LEU A CA 1
ATOM 701 C C . LEU A 1 87 ? -18.636 -7.322 5.205 1.00 97.38 87 LEU A C 1
ATOM 703 O O . LEU A 1 87 ? -19.861 -7.368 5.240 1.00 97.38 87 LEU A O 1
ATOM 707 N N . LEU A 1 88 ? -17.898 -6.988 6.268 1.00 96.75 88 LEU A N 1
ATOM 708 C CA . LEU A 1 88 ? -18.475 -6.715 7.591 1.00 96.75 88 LEU A CA 1
ATOM 709 C C . LEU A 1 88 ? -19.370 -5.467 7.611 1.00 96.75 88 LEU A C 1
ATOM 711 O O . LEU A 1 88 ? -20.351 -5.439 8.344 1.00 96.75 88 LEU A O 1
ATOM 715 N N . ASN A 1 89 ? -19.066 -4.465 6.784 1.00 96.44 89 ASN A N 1
ATOM 716 C CA . ASN A 1 89 ? -19.861 -3.242 6.657 1.00 96.44 89 ASN A CA 1
ATOM 717 C C . ASN A 1 89 ? -21.050 -3.381 5.683 1.00 96.44 89 ASN A C 1
ATOM 719 O O . ASN A 1 89 ? -21.750 -2.400 5.441 1.00 96.44 89 ASN A O 1
ATOM 723 N N . GLY A 1 90 ? -21.275 -4.558 5.082 1.00 96.19 90 GLY A N 1
ATOM 724 C CA . GLY A 1 90 ? -22.363 -4.769 4.116 1.00 96.19 90 GLY A CA 1
ATOM 725 C C . GLY A 1 90 ? -22.196 -3.998 2.797 1.00 96.19 90 GLY A C 1
ATOM 726 O O . GLY A 1 90 ? -23.170 -3.777 2.077 1.00 96.19 90 GLY A O 1
ATOM 727 N N . SER A 1 91 ? -20.972 -3.572 2.473 1.00 95.12 91 SER A N 1
ATOM 728 C CA . SER A 1 91 ? -20.650 -2.863 1.232 1.00 95.12 91 SER A CA 1
ATOM 729 C C . SER A 1 91 ? -20.523 -3.824 0.047 1.00 95.12 91 SER A C 1
ATOM 731 O O . SER A 1 91 ? -20.243 -5.014 0.191 1.00 95.12 91 SER A O 1
ATOM 733 N N . GLN A 1 92 ? -20.645 -3.285 -1.169 1.00 94.94 92 GLN A N 1
ATOM 734 C CA . GLN A 1 92 ? -20.396 -4.054 -2.391 1.00 94.94 92 GLN A CA 1
ATOM 735 C C . GLN A 1 92 ? -18.955 -4.593 -2.438 1.00 94.94 92 GLN A C 1
ATOM 737 O O . GLN A 1 92 ? -18.028 -3.875 -2.045 1.00 94.94 92 GLN A O 1
ATOM 742 N N . PRO A 1 93 ? -18.727 -5.804 -2.977 1.00 96.06 93 PRO A N 1
ATOM 743 C CA . PRO A 1 93 ? -17.393 -6.392 -3.055 1.00 96.06 93 PRO A CA 1
ATOM 744 C C . PRO A 1 93 ? -16.421 -5.518 -3.863 1.00 96.06 93 PRO A C 1
ATOM 746 O O . PRO A 1 93 ? -16.823 -4.686 -4.679 1.00 96.06 93 PRO A O 1
ATOM 749 N N . LEU A 1 94 ? -15.117 -5.712 -3.647 1.00 94.56 94 LEU A N 1
ATOM 750 C CA . LEU A 1 94 ? -14.076 -4.993 -4.397 1.00 94.56 94 LEU A CA 1
ATOM 751 C C . LEU A 1 94 ? -13.970 -5.438 -5.867 1.00 94.56 94 LEU A C 1
ATOM 753 O O . LEU A 1 94 ? -13.452 -4.689 -6.688 1.00 94.56 94 LEU A O 1
ATOM 757 N N . GLY A 1 95 ? -14.456 -6.637 -6.197 1.00 88.81 95 GLY A N 1
ATOM 758 C CA . GLY A 1 95 ? -14.262 -7.251 -7.511 1.00 88.81 95 GLY A CA 1
ATOM 759 C C . GLY A 1 95 ? -12.840 -7.786 -7.717 1.00 88.81 95 GLY A C 1
ATOM 760 O O . GLY A 1 95 ? -12.041 -7.876 -6.781 1.00 88.81 95 GLY A O 1
ATOM 761 N N . SER A 1 96 ? -12.526 -8.181 -8.952 1.00 87.75 96 SER A N 1
ATOM 762 C CA . SER A 1 96 ? -11.180 -8.611 -9.331 1.00 87.75 96 SER A CA 1
ATOM 763 C C . SER A 1 96 ? -10.279 -7.394 -9.527 1.00 87.75 96 SER A C 1
ATOM 765 O O . SER A 1 96 ? -10.414 -6.675 -10.514 1.00 87.75 96 SER A O 1
ATOM 767 N N . VAL A 1 97 ? -9.347 -7.186 -8.602 1.00 91.44 97 VAL A N 1
ATOM 768 C CA . VAL A 1 97 ? -8.393 -6.073 -8.643 1.00 91.44 97 VAL A CA 1
ATOM 769 C C . VAL A 1 97 ? -7.006 -6.619 -8.948 1.00 91.44 97 VAL A C 1
ATOM 771 O O . VAL A 1 97 ? -6.533 -7.533 -8.268 1.00 91.44 97 VAL A O 1
ATOM 774 N N . GLN A 1 98 ? -6.338 -6.064 -9.959 1.00 93.56 98 GLN A N 1
ATOM 775 C CA . GLN A 1 98 ? -4.949 -6.413 -10.240 1.00 93.56 98 GLN A CA 1
ATOM 776 C C . GLN A 1 98 ? -4.007 -5.621 -9.333 1.00 93.56 98 GLN A C 1
ATOM 778 O O . GLN A 1 98 ? -4.284 -4.497 -8.918 1.00 93.56 98 GLN A O 1
ATOM 783 N N . THR A 1 99 ? -2.874 -6.224 -8.989 1.00 95.62 99 THR A N 1
ATOM 784 C CA . THR A 1 99 ? -1.998 -5.703 -7.933 1.00 95.62 99 THR A CA 1
ATOM 785 C C . THR A 1 99 ? -0.550 -5.666 -8.372 1.00 95.62 99 THR A C 1
ATOM 787 O O . THR A 1 99 ? -0.069 -6.617 -8.992 1.00 95.62 99 THR A O 1
ATOM 790 N N . ILE A 1 100 ? 0.172 -4.636 -7.945 1.00 95.56 100 ILE A N 1
ATOM 791 C CA . ILE A 1 100 ? 1.625 -4.554 -8.063 1.00 95.56 100 ILE A CA 1
ATOM 792 C C . ILE A 1 100 ? 2.206 -4.464 -6.652 1.00 95.56 100 ILE A C 1
ATOM 794 O O . ILE A 1 100 ? 2.253 -3.401 -6.033 1.00 95.56 100 ILE A O 1
ATOM 798 N N . ASP A 1 101 ? 2.630 -5.614 -6.128 1.00 96.94 101 ASP A N 1
ATOM 799 C CA . ASP A 1 101 ? 3.167 -5.721 -4.774 1.00 96.94 101 ASP A CA 1
ATOM 800 C C . ASP A 1 101 ? 4.688 -5.515 -4.769 1.00 96.94 101 ASP A C 1
ATOM 802 O O . ASP A 1 101 ? 5.469 -6.369 -5.203 1.00 96.94 101 ASP A O 1
ATOM 806 N N . THR A 1 102 ? 5.118 -4.373 -4.240 1.00 96.81 102 THR A N 1
ATOM 807 C CA . THR A 1 102 ? 6.534 -3.994 -4.162 1.00 96.81 102 THR A CA 1
ATOM 808 C C . THR A 1 102 ? 7.356 -4.926 -3.272 1.00 96.81 102 THR A C 1
ATOM 810 O O . THR A 1 102 ? 8.550 -5.082 -3.518 1.00 96.81 102 THR A O 1
ATOM 813 N N . LEU A 1 103 ? 6.745 -5.603 -2.291 1.00 97.31 103 LEU A N 1
ATOM 814 C CA . LEU A 1 103 ? 7.437 -6.608 -1.480 1.00 97.31 103 LEU A CA 1
ATOM 815 C C . LEU A 1 103 ? 7.765 -7.855 -2.312 1.0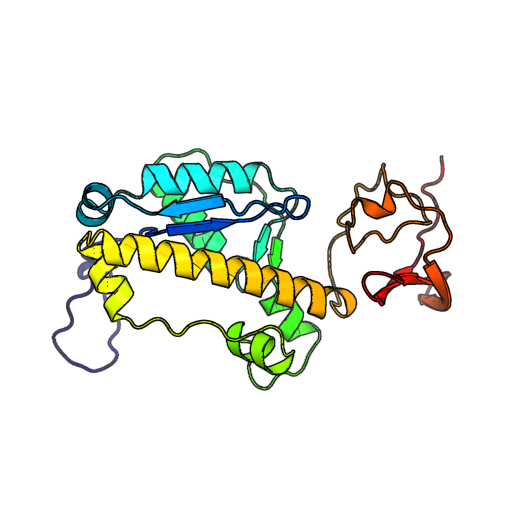0 97.31 103 LEU A C 1
ATOM 817 O O . LEU A 1 103 ? 8.830 -8.454 -2.150 1.00 97.31 103 LEU A O 1
ATOM 821 N N . LEU A 1 104 ? 6.863 -8.254 -3.213 1.00 96.75 104 LEU A N 1
ATOM 822 C CA . LEU A 1 104 ? 7.131 -9.355 -4.139 1.00 96.75 104 LEU A CA 1
ATOM 823 C C . LEU A 1 104 ? 8.214 -8.971 -5.146 1.00 96.75 104 LEU A C 1
ATOM 825 O O . LEU A 1 104 ? 9.109 -9.776 -5.391 1.00 96.75 104 LEU A O 1
ATOM 829 N N . ILE A 1 105 ? 8.177 -7.741 -5.671 1.00 96.56 105 ILE A N 1
ATOM 830 C CA . ILE A 1 105 ? 9.234 -7.217 -6.550 1.00 96.56 105 ILE A CA 1
ATOM 831 C C . ILE A 1 105 ? 10.595 -7.279 -5.848 1.00 96.56 105 ILE A C 1
ATOM 833 O O . ILE A 1 105 ? 11.539 -7.816 -6.434 1.00 96.56 105 ILE A O 1
ATOM 837 N N . ALA A 1 106 ? 10.669 -6.786 -4.603 1.00 97.12 106 ALA A N 1
ATOM 838 C CA . ALA A 1 106 ? 11.879 -6.787 -3.785 1.00 97.12 106 ALA A CA 1
ATOM 839 C C . ALA A 1 106 ? 12.463 -8.204 -3.663 1.00 97.12 106 ALA A C 1
ATOM 841 O O . ALA A 1 106 ? 13.587 -8.449 -4.087 1.00 97.12 106 ALA A O 1
ATOM 842 N N . ARG A 1 107 ? 11.645 -9.167 -3.219 1.00 96.44 107 ARG A N 1
ATOM 843 C CA . ARG A 1 107 ? 12.051 -10.571 -3.031 1.00 96.44 107 ARG A CA 1
ATOM 844 C C . ARG A 1 107 ? 12.443 -11.297 -4.314 1.00 96.44 107 ARG A C 1
ATOM 846 O O . ARG A 1 107 ? 13.242 -12.222 -4.275 1.00 96.44 107 ARG A O 1
ATOM 853 N N . GLN A 1 108 ? 11.816 -10.962 -5.439 1.00 96.31 108 GLN A N 1
ATOM 854 C CA . GLN A 1 108 ? 12.063 -11.663 -6.700 1.00 96.31 108 GLN A CA 1
ATOM 855 C C . GLN A 1 108 ? 13.281 -11.125 -7.443 1.00 96.31 108 GLN A C 1
ATOM 857 O O . GLN A 1 108 ? 13.890 -11.871 -8.215 1.00 96.31 108 GLN A O 1
ATOM 862 N N . SER A 1 109 ? 13.583 -9.837 -7.279 1.00 96.25 109 SER A N 1
ATOM 863 C CA . SER A 1 109 ? 14.526 -9.121 -8.145 1.00 96.25 109 SER A CA 1
ATOM 864 C C . SER A 1 109 ? 15.799 -8.685 -7.420 1.00 96.25 109 SER A C 1
ATOM 866 O O . SER A 1 109 ? 16.769 -8.363 -8.097 1.00 96.25 109 SER A O 1
ATOM 868 N N . PHE A 1 110 ? 15.815 -8.699 -6.085 1.00 96.81 110 PHE A N 1
ATOM 869 C CA . PHE A 1 110 ? 16.919 -8.188 -5.276 1.00 96.81 110 PHE A CA 1
ATOM 870 C C . PHE A 1 110 ? 17.227 -9.107 -4.091 1.00 96.81 110 PHE A C 1
ATOM 872 O O . PHE A 1 110 ? 16.373 -9.876 -3.651 1.00 96.81 110 PHE A O 1
ATOM 879 N N . ASP A 1 111 ? 18.436 -8.965 -3.554 1.00 97.06 111 ASP A N 1
ATOM 880 C CA . ASP A 1 111 ? 18.905 -9.641 -2.342 1.00 97.06 111 ASP A CA 1
ATOM 881 C C . ASP A 1 111 ? 19.171 -8.612 -1.230 1.00 97.06 111 ASP A C 1
ATOM 883 O O . ASP A 1 111 ? 20.300 -8.349 -0.823 1.00 97.06 111 ASP A O 1
ATOM 887 N N . PHE A 1 112 ? 18.117 -7.910 -0.802 1.00 96.69 112 PHE A N 1
ATOM 888 C CA . PHE A 1 112 ? 18.228 -6.954 0.300 1.00 96.69 112 PHE A CA 1
ATOM 889 C C . PHE A 1 112 ? 18.326 -7.683 1.641 1.00 96.69 112 PHE A C 1
ATOM 891 O O . PHE A 1 112 ? 17.526 -8.576 1.921 1.00 96.69 112 PHE A O 1
ATOM 898 N N . ALA A 1 113 ? 19.188 -7.193 2.539 1.00 97.12 113 ALA A N 1
ATOM 899 C CA . ALA A 1 113 ? 19.284 -7.703 3.912 1.00 97.12 113 ALA A CA 1
ATOM 900 C C . ALA A 1 113 ? 17.943 -7.645 4.676 1.00 97.12 113 ALA A C 1
ATOM 902 O O . ALA A 1 113 ? 17.684 -8.444 5.573 1.00 97.12 113 ALA A O 1
ATOM 903 N N . SER A 1 114 ? 17.059 -6.707 4.317 1.00 96.06 114 SER A N 1
ATOM 904 C CA . SER A 1 114 ? 15.679 -6.669 4.791 1.00 96.06 114 SER A CA 1
ATOM 905 C C . SER A 1 114 ? 14.751 -6.152 3.704 1.00 96.06 114 SER A C 1
ATOM 907 O O . SER A 1 114 ? 15.020 -5.151 3.049 1.00 96.06 114 SER A O 1
ATOM 909 N N . ASN A 1 115 ? 13.602 -6.807 3.557 1.00 96.75 115 ASN A N 1
ATOM 910 C CA . ASN A 1 115 ? 12.585 -6.417 2.584 1.00 96.75 115 ASN A CA 1
ATOM 911 C C . ASN A 1 115 ? 11.539 -5.443 3.155 1.00 96.75 115 ASN A C 1
ATOM 913 O O . ASN A 1 115 ? 10.502 -5.224 2.537 1.00 96.75 115 ASN A O 1
ATOM 917 N N . ARG A 1 116 ? 11.763 -4.885 4.353 1.00 94.50 116 ARG A N 1
ATOM 918 C CA . ARG A 1 116 ? 10.859 -3.882 4.936 1.00 94.50 116 ARG A CA 1
ATOM 919 C C . ARG A 1 116 ? 10.945 -2.585 4.131 1.00 94.50 116 ARG A C 1
ATOM 921 O O . ARG A 1 116 ? 12.046 -2.096 3.899 1.00 94.50 116 ARG A O 1
ATOM 928 N N . LEU A 1 117 ? 9.798 -1.981 3.810 1.00 94.31 117 LEU A N 1
ATOM 929 C CA . LEU A 1 117 ? 9.719 -0.719 3.060 1.00 94.31 117 LEU A CA 1
ATOM 930 C C . LEU A 1 117 ? 10.701 0.352 3.557 1.00 94.31 117 LEU A C 1
ATOM 932 O O . LEU A 1 117 ? 11.461 0.889 2.763 1.00 94.31 117 LEU A O 1
ATOM 936 N N . GLY A 1 118 ? 10.717 0.631 4.865 1.00 93.25 118 GLY A N 1
ATOM 937 C CA . GLY A 1 118 ? 11.594 1.659 5.437 1.00 93.25 118 GLY A CA 1
ATOM 938 C C . GLY A 1 118 ? 13.087 1.344 5.296 1.00 93.25 118 GLY A C 1
ATOM 939 O O . GLY A 1 118 ? 13.881 2.257 5.108 1.00 93.25 118 GLY A O 1
ATOM 940 N N . PHE A 1 1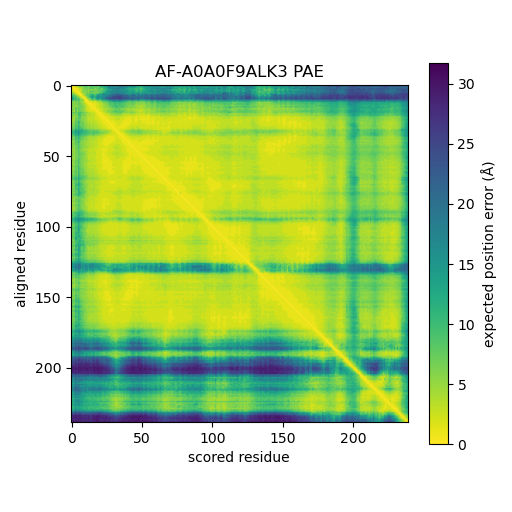19 ? 13.468 0.061 5.327 1.00 94.75 119 PHE A N 1
ATOM 941 C CA . PHE A 1 119 ? 14.854 -0.352 5.096 1.00 94.75 119 PHE A CA 1
ATOM 942 C C . PHE A 1 119 ? 15.252 -0.126 3.636 1.00 94.75 119 PHE A C 1
ATOM 944 O O . PHE A 1 119 ? 16.283 0.483 3.372 1.00 94.75 119 PHE A O 1
ATOM 951 N N . ILE A 1 120 ? 14.405 -0.561 2.696 1.00 96.31 120 ILE A N 1
ATOM 952 C CA . ILE A 1 120 ? 14.635 -0.371 1.257 1.00 96.31 120 ILE A CA 1
ATOM 953 C C . ILE A 1 120 ? 14.699 1.123 0.923 1.00 96.31 120 ILE A C 1
ATOM 955 O O . ILE A 1 120 ? 15.621 1.561 0.245 1.00 96.31 120 ILE A O 1
ATOM 959 N N . ALA A 1 121 ? 13.754 1.920 1.426 1.00 95.50 121 ALA A N 1
ATOM 960 C CA . ALA A 1 121 ? 13.718 3.356 1.173 1.00 95.50 121 ALA A CA 1
ATOM 961 C C . ALA A 1 121 ? 14.983 4.069 1.669 1.00 95.50 121 ALA A C 1
ATOM 963 O O . ALA A 1 121 ? 15.577 4.845 0.920 1.00 95.50 121 ALA A O 1
ATOM 964 N N . LYS A 1 122 ? 15.437 3.740 2.887 1.00 94.81 122 LYS A N 1
ATOM 965 C CA . LYS A 1 122 ? 16.684 4.266 3.449 1.00 94.81 122 LYS A CA 1
ATOM 966 C C . LYS A 1 122 ? 17.897 3.862 2.613 1.00 94.81 122 LYS A C 1
ATOM 968 O O . LYS A 1 122 ? 18.715 4.715 2.289 1.00 94.81 122 LYS A O 1
ATOM 973 N N . LEU A 1 123 ? 17.993 2.585 2.234 1.00 95.62 123 LEU A N 1
ATOM 974 C CA . LEU A 1 123 ? 19.094 2.066 1.417 1.00 95.62 123 LEU A CA 1
ATOM 975 C C . LEU A 1 123 ? 19.185 2.762 0.050 1.00 95.62 123 LEU A C 1
ATOM 977 O O . LEU A 1 123 ? 20.280 2.994 -0.448 1.00 95.62 123 LEU A O 1
ATOM 981 N N . LEU A 1 124 ? 18.041 3.113 -0.541 1.00 95.12 124 LEU A N 1
ATOM 982 C CA . LEU A 1 124 ? 17.956 3.807 -1.828 1.00 95.12 124 LEU A CA 1
ATOM 983 C C . LEU A 1 124 ? 18.058 5.341 -1.716 1.00 95.12 124 LEU A C 1
ATOM 985 O O . LEU A 1 124 ? 17.966 6.021 -2.735 1.00 95.12 124 LEU A O 1
ATOM 989 N N . GLY A 1 125 ? 18.210 5.901 -0.510 1.00 95.19 125 GLY A N 1
ATOM 990 C CA . GLY A 1 125 ? 18.266 7.353 -0.301 1.00 95.19 125 GLY A CA 1
ATOM 991 C C . GLY A 1 125 ? 16.942 8.083 -0.568 1.00 95.19 125 GLY A C 1
ATOM 992 O O . GLY A 1 125 ? 16.948 9.272 -0.865 1.00 95.19 125 GLY A O 1
ATOM 993 N N . LEU A 1 126 ? 15.801 7.390 -0.471 1.00 91.88 126 LEU A N 1
ATOM 994 C CA . LEU A 1 126 ? 14.462 7.924 -0.782 1.00 91.88 126 LEU A CA 1
ATOM 995 C C . LEU A 1 126 ? 13.737 8.513 0.439 1.00 91.88 126 LEU A C 1
ATOM 997 O O . LEU A 1 126 ? 12.554 8.843 0.364 1.00 91.88 126 LEU A O 1
ATOM 1001 N N . GLY A 1 127 ? 14.441 8.625 1.564 1.00 86.12 127 GLY A N 1
ATOM 1002 C CA . GLY A 1 127 ? 13.906 9.076 2.843 1.00 86.12 127 GLY A CA 1
ATOM 1003 C C . GLY A 1 127 ? 13.700 7.941 3.842 1.00 86.12 127 GLY A C 1
ATOM 1004 O O . GLY A 1 127 ? 13.835 6.755 3.532 1.00 86.12 127 GLY A O 1
ATOM 1005 N N . GLU A 1 128 ? 13.383 8.324 5.075 1.00 78.25 128 GLU A N 1
ATOM 1006 C CA . GLU A 1 128 ? 13.122 7.389 6.163 1.00 78.25 128 GLU A CA 1
ATOM 1007 C C . GLU A 1 128 ? 11.627 7.310 6.460 1.00 78.25 128 GLU A C 1
ATOM 1009 O O . GLU A 1 128 ? 10.905 8.307 6.470 1.00 78.25 128 GLU A O 1
ATOM 1014 N N . LYS A 1 129 ? 11.158 6.093 6.735 1.00 74.62 129 LYS A N 1
ATOM 1015 C CA . LYS A 1 129 ? 9.819 5.883 7.273 1.00 74.62 129 LYS A CA 1
ATOM 1016 C C . LYS A 1 129 ? 9.780 6.447 8.693 1.00 74.62 129 LYS A C 1
ATOM 1018 O O . LYS A 1 129 ? 10.555 5.991 9.534 1.00 74.62 129 LYS A O 1
ATOM 1023 N N . HIS A 1 130 ? 8.877 7.391 8.968 1.00 72.62 130 HIS A N 1
ATOM 1024 C CA . HIS A 1 130 ? 8.671 7.873 10.334 1.00 72.62 130 HIS A CA 1
ATOM 1025 C C . HIS A 1 130 ? 8.394 6.686 11.265 1.00 72.62 130 HIS A C 1
ATOM 1027 O O . HIS A 1 130 ? 7.641 5.765 10.933 1.00 72.62 130 HIS A O 1
ATOM 1033 N N . SER A 1 131 ? 9.033 6.670 12.430 1.00 68.25 131 SER A N 1
ATOM 1034 C CA . SER A 1 131 ? 8.728 5.668 13.439 1.00 68.25 131 SER A CA 1
ATOM 1035 C C . SER A 1 131 ? 7.349 5.967 14.021 1.00 68.25 131 SER A C 1
ATOM 1037 O O . SER A 1 131 ? 7.075 7.069 14.485 1.00 68.25 131 SER A O 1
ATOM 1039 N N . THR A 1 132 ? 6.461 4.978 14.000 1.00 71.94 132 THR A N 1
ATOM 1040 C CA . THR A 1 132 ? 5.241 5.014 14.811 1.00 71.94 132 THR A CA 1
ATOM 1041 C C . THR A 1 132 ? 5.437 4.154 16.034 1.00 71.94 132 THR A C 1
ATOM 1043 O O . THR A 1 132 ? 5.953 3.038 15.937 1.00 71.94 132 THR A O 1
ATOM 1046 N N . SER A 1 133 ? 4.967 4.637 17.174 1.00 78.06 133 SER A N 1
ATOM 1047 C CA . SER A 1 133 ? 4.848 3.837 18.382 1.00 78.06 133 SER A CA 1
ATOM 1048 C C . SER A 1 133 ? 3.486 3.146 18.424 1.00 78.06 133 SER A C 1
ATOM 1050 O O . SER A 1 133 ? 2.503 3.625 17.858 1.00 78.06 133 SER A O 1
ATOM 1052 N N . PHE A 1 134 ? 3.402 2.034 19.152 1.00 86.19 134 PHE A N 1
ATOM 1053 C CA . PHE A 1 134 ? 2.120 1.412 19.498 1.00 86.19 134 PHE A CA 1
ATOM 1054 C C . PHE A 1 134 ? 1.185 2.378 20.259 1.00 86.19 134 PHE A C 1
ATOM 1056 O O . PHE A 1 134 ? -0.035 2.237 20.211 1.00 86.19 134 PHE A O 1
ATOM 1063 N N . ASP A 1 135 ? 1.748 3.390 20.923 1.00 92.19 135 ASP A N 1
ATOM 1064 C CA . ASP A 1 135 ? 0.990 4.421 21.630 1.00 92.19 135 ASP A CA 1
ATOM 1065 C C . ASP A 1 135 ? 0.089 5.241 20.692 1.00 92.19 135 ASP A C 1
ATOM 1067 O O . ASP A 1 135 ? -1.089 5.431 20.995 1.00 92.19 135 ASP A O 1
ATOM 1071 N N . LEU A 1 136 ? 0.581 5.623 19.504 1.00 92.94 136 LEU A N 1
ATOM 1072 C CA . LEU A 1 136 ? -0.229 6.346 18.518 1.00 92.94 136 LEU A CA 1
ATOM 1073 C C . LEU A 1 136 ? -1.501 5.565 18.148 1.00 92.94 136 LEU A C 1
ATOM 1075 O O . LEU A 1 136 ? -2.593 6.132 18.103 1.00 92.94 136 LEU A O 1
ATOM 1079 N N . TRP A 1 137 ? -1.375 4.252 17.942 1.00 92.00 137 TRP A N 1
ATOM 1080 C CA . TRP A 1 137 ? -2.503 3.372 17.628 1.00 92.00 137 TRP A CA 1
ATOM 1081 C C . TRP A 1 137 ? -3.523 3.340 18.765 1.00 92.00 137 TRP A C 1
ATOM 1083 O O . TRP A 1 137 ? -4.717 3.522 18.530 1.00 92.00 137 TRP A O 1
ATOM 1093 N N . ARG A 1 138 ? -3.057 3.179 20.008 1.00 93.50 138 ARG A N 1
ATOM 1094 C CA . ARG A 1 138 ? -3.915 3.167 21.202 1.00 93.50 138 ARG A CA 1
ATOM 1095 C C . ARG A 1 138 ? -4.703 4.469 21.348 1.00 93.50 138 ARG A C 1
ATOM 1097 O O . ARG A 1 138 ? -5.901 4.439 21.620 1.00 93.50 138 ARG A O 1
ATOM 1104 N N . ARG A 1 139 ? -4.038 5.607 21.149 1.00 95.69 139 ARG A N 1
ATOM 1105 C CA . ARG A 1 139 ? -4.651 6.941 21.212 1.00 95.69 139 ARG A CA 1
ATOM 1106 C C . ARG A 1 139 ? -5.684 7.147 20.103 1.00 95.69 139 ARG A C 1
ATOM 1108 O O . ARG A 1 139 ? -6.742 7.723 20.350 1.00 95.69 139 ARG A O 1
ATOM 1115 N N . CYS A 1 140 ? -5.428 6.616 18.906 1.00 95.88 140 CYS A N 1
ATOM 1116 C CA . CYS A 1 140 ? -6.401 6.629 17.814 1.00 95.88 140 CYS A CA 1
ATOM 1117 C C . CYS A 1 140 ? -7.658 5.823 18.152 1.00 95.88 140 CYS A C 1
ATOM 1119 O O . CYS A 1 140 ? -8.753 6.346 17.982 1.00 95.88 140 CYS A O 1
ATOM 1121 N N . VAL A 1 141 ? -7.514 4.601 18.681 1.00 94.12 141 VAL A N 1
ATOM 1122 C CA . VAL A 1 141 ? -8.656 3.757 19.093 1.00 94.12 141 VAL A CA 1
ATOM 1123 C C . VAL A 1 141 ? -9.488 4.431 20.191 1.00 94.12 141 VAL A C 1
ATOM 1125 O O . VAL A 1 141 ? -10.709 4.371 20.175 1.00 94.12 141 VAL A O 1
ATOM 1128 N N . ARG A 1 142 ? -8.855 5.183 21.101 1.00 95.25 142 ARG A N 1
ATOM 1129 C CA . ARG A 1 142 ? -9.559 5.997 22.115 1.00 95.25 142 ARG A CA 1
ATOM 1130 C C . ARG A 1 142 ? -10.282 7.227 21.543 1.00 95.25 142 ARG A C 1
ATOM 1132 O O . ARG A 1 142 ? -10.936 7.962 22.286 1.00 95.25 142 ARG A O 1
ATOM 1139 N N . GLY A 1 143 ? -10.160 7.476 20.241 1.00 96.62 143 GLY A N 1
ATOM 1140 C CA . GLY A 1 143 ? -10.774 8.603 19.551 1.00 96.62 143 GLY A CA 1
ATOM 1141 C C . GLY A 1 143 ? -10.087 9.941 19.816 1.00 96.62 143 GLY A C 1
ATOM 1142 O O . GLY A 1 143 ? -10.728 10.986 19.710 1.00 96.62 143 GLY A O 1
ATOM 1143 N N . GLU A 1 144 ? -8.798 9.963 20.165 1.00 97.81 144 GLU A N 1
ATOM 1144 C CA . GLU A 1 144 ? -8.076 11.225 20.337 1.00 97.81 144 GLU A CA 1
ATOM 1145 C C . GLU A 1 144 ? -7.893 11.937 18.989 1.00 97.81 144 GLU A C 1
ATOM 1147 O O . GLU A 1 144 ? -7.138 11.497 18.122 1.00 97.81 144 GLU A O 1
ATOM 1152 N N . ALA A 1 145 ? -8.536 13.096 18.821 1.00 97.06 145 ALA A N 1
ATOM 1153 C CA . ALA A 1 145 ? -8.545 13.820 17.548 1.00 97.06 145 ALA A CA 1
ATOM 1154 C C . ALA A 1 145 ? -7.140 14.203 17.045 1.00 97.06 145 ALA A C 1
ATOM 1156 O O . ALA A 1 145 ? -6.886 14.187 15.840 1.00 97.06 145 ALA A O 1
ATOM 1157 N N . LYS A 1 146 ? -6.211 14.541 17.952 1.00 96.94 146 LYS A N 1
ATOM 1158 C CA . LYS A 1 146 ? -4.816 14.847 17.589 1.00 96.94 146 LYS A CA 1
ATOM 1159 C C . LYS A 1 146 ? -4.089 13.606 17.062 1.00 96.94 146 LYS A C 1
ATOM 1161 O O . LYS A 1 146 ? -3.441 13.698 16.026 1.00 96.94 146 LYS A O 1
ATOM 1166 N N . ALA A 1 147 ? -4.262 12.460 17.721 1.00 96.81 147 ALA A N 1
ATOM 1167 C CA . ALA A 1 147 ? -3.667 11.193 17.300 1.00 96.81 147 ALA A CA 1
ATOM 1168 C C . ALA A 1 147 ? -4.214 10.739 15.938 1.00 96.81 147 ALA A C 1
ATOM 1170 O O . ALA A 1 147 ? -3.450 10.337 15.070 1.00 96.81 147 ALA A O 1
ATOM 1171 N N . LEU A 1 148 ? -5.520 10.890 15.696 1.00 97.31 148 LEU A N 1
ATOM 1172 C CA . LEU A 1 148 ? -6.127 10.574 14.399 1.00 97.31 148 LEU A CA 1
ATOM 1173 C C . LEU A 1 148 ? -5.548 11.453 13.272 1.00 97.31 148 LEU A C 1
ATOM 1175 O O . LEU A 1 148 ? -5.200 10.957 12.199 1.00 97.31 148 LEU A O 1
ATOM 1179 N N . LYS A 1 149 ? -5.362 12.757 13.513 1.00 96.44 149 LYS A N 1
ATOM 1180 C CA . LYS A 1 149 ? -4.696 13.653 12.547 1.00 96.44 149 LYS A CA 1
ATOM 1181 C C . LYS A 1 149 ? -3.249 13.233 12.273 1.00 96.44 149 LYS A C 1
ATOM 1183 O O . LYS A 1 149 ? -2.835 13.222 11.115 1.00 96.44 149 LYS A O 1
ATOM 1188 N N . GLU A 1 150 ? -2.510 12.865 13.314 1.00 95.56 150 GLU A N 1
ATOM 1189 C CA . GLU A 1 150 ? -1.136 12.365 13.214 1.00 95.56 150 GLU A CA 1
ATOM 1190 C C . GLU A 1 150 ? -1.070 11.053 12.413 1.00 95.56 150 GLU A C 1
ATOM 1192 O O . GLU A 1 150 ? -0.294 10.947 11.465 1.00 95.56 150 GLU A O 1
ATOM 1197 N N . MET A 1 151 ? -1.967 10.103 12.689 1.00 95.38 151 MET A N 1
ATOM 1198 C CA . MET A 1 151 ? -2.082 8.840 11.953 1.00 95.38 151 MET A CA 1
ATOM 1199 C C . MET A 1 151 ? -2.406 9.058 10.469 1.00 95.38 151 MET A C 1
ATOM 1201 O O . MET A 1 151 ? -1.898 8.357 9.592 1.00 95.38 151 MET A O 1
ATOM 1205 N N . ARG A 1 152 ? -3.234 10.057 10.147 1.00 95.81 152 ARG A N 1
ATOM 1206 C CA . ARG A 1 152 ? -3.495 10.433 8.753 1.00 95.81 152 ARG A CA 1
ATOM 1207 C C . ARG A 1 152 ? -2.234 10.959 8.065 1.00 95.81 152 ARG A C 1
ATOM 1209 O O . ARG A 1 152 ? -1.960 10.550 6.940 1.00 95.81 152 ARG A O 1
ATOM 1216 N N . ALA A 1 153 ? -1.493 11.859 8.713 1.00 94.25 153 ALA A N 1
ATOM 1217 C CA . ALA A 1 153 ? -0.256 12.415 8.163 1.00 94.25 153 ALA A CA 1
ATOM 1218 C C . ALA A 1 153 ? 0.796 11.320 7.939 1.00 94.25 153 ALA A C 1
ATOM 1220 O O . ALA A 1 153 ? 1.420 11.267 6.881 1.00 94.25 153 ALA A O 1
ATOM 1221 N N . TYR A 1 154 ? 0.905 10.389 8.886 1.00 91.94 154 TYR A N 1
ATOM 1222 C CA . TYR A 1 154 ? 1.762 9.218 8.773 1.00 91.94 154 TYR A CA 1
ATOM 1223 C C . TYR A 1 154 ? 1.461 8.379 7.521 1.00 91.94 154 TYR A C 1
ATOM 1225 O O . TYR A 1 154 ? 2.358 8.118 6.717 1.00 91.94 154 TYR A O 1
ATOM 1233 N N . ASN A 1 155 ? 0.190 8.029 7.297 1.00 92.81 155 ASN A N 1
ATOM 1234 C CA . ASN A 1 155 ? -0.214 7.244 6.126 1.00 92.81 155 ASN A CA 1
ATOM 1235 C C . ASN A 1 155 ? 0.066 7.964 4.797 1.00 92.81 155 ASN A C 1
ATOM 1237 O O . ASN A 1 155 ? 0.369 7.319 3.788 1.00 92.81 155 ASN A O 1
ATOM 1241 N N . VAL A 1 156 ? -0.050 9.295 4.780 1.00 94.88 156 VAL A N 1
ATOM 1242 C CA . VAL A 1 156 ? 0.278 10.114 3.604 1.00 94.88 156 VAL A CA 1
ATOM 1243 C C . VAL A 1 156 ? 1.763 9.989 3.266 1.00 94.88 156 VAL A C 1
ATOM 1245 O O . VAL A 1 156 ? 2.091 9.708 2.112 1.00 94.88 156 VAL A O 1
ATOM 1248 N N . THR A 1 157 ? 2.651 10.104 4.256 1.00 92.56 157 THR A N 1
ATOM 1249 C CA . THR A 1 157 ? 4.095 9.909 4.053 1.00 92.56 157 THR A CA 1
ATOM 1250 C C . THR A 1 157 ? 4.413 8.495 3.570 1.00 92.56 157 THR A C 1
ATOM 1252 O O . THR A 1 157 ? 5.168 8.331 2.612 1.00 92.56 157 THR A O 1
ATOM 1255 N N . ASP A 1 158 ? 3.788 7.474 4.160 1.00 91.62 158 ASP A N 1
ATOM 1256 C CA . ASP A 1 158 ? 3.958 6.082 3.727 1.00 91.62 158 ASP A CA 1
ATOM 1257 C C . ASP A 1 158 ? 3.546 5.882 2.256 1.00 91.62 158 ASP A C 1
ATOM 1259 O O . ASP A 1 158 ? 4.236 5.184 1.515 1.00 91.62 158 ASP A O 1
ATOM 1263 N N . THR A 1 159 ? 2.479 6.545 1.796 1.00 94.69 159 THR A N 1
ATOM 1264 C CA . THR A 1 159 ? 2.036 6.485 0.387 1.00 94.69 159 THR A CA 1
ATOM 1265 C C . THR A 1 159 ? 3.098 7.048 -0.563 1.00 94.69 159 THR A C 1
ATOM 1267 O O . THR A 1 159 ? 3.408 6.430 -1.582 1.00 94.69 159 THR A O 1
ATOM 1270 N N . ILE A 1 160 ? 3.690 8.195 -0.215 1.00 94.00 160 ILE A N 1
ATOM 1271 C CA . ILE A 1 160 ? 4.762 8.835 -0.999 1.00 94.00 160 ILE A CA 1
ATOM 1272 C C . ILE A 1 160 ? 6.004 7.937 -1.046 1.00 94.00 160 ILE A C 1
ATOM 1274 O O . ILE A 1 160 ? 6.647 7.795 -2.092 1.00 94.00 160 ILE A O 1
ATOM 1278 N N . LEU A 1 161 ? 6.327 7.299 0.081 1.00 94.75 161 LEU A N 1
ATOM 1279 C CA . LEU A 1 161 ? 7.473 6.408 0.194 1.00 94.75 161 LEU A CA 1
ATOM 1280 C C . LEU A 1 161 ? 7.288 5.144 -0.653 1.00 94.75 161 LEU A C 1
ATOM 1282 O O . LEU A 1 161 ? 8.202 4.757 -1.380 1.00 94.75 161 LEU A O 1
ATOM 1286 N N . VAL A 1 162 ? 6.098 4.530 -0.607 1.00 95.31 162 VAL A N 1
ATOM 1287 C CA . VAL A 1 162 ? 5.742 3.380 -1.454 1.00 95.31 162 VAL A CA 1
ATOM 1288 C C . VAL A 1 162 ? 5.859 3.742 -2.929 1.00 95.31 162 VAL A C 1
ATOM 1290 O O . VAL A 1 162 ? 6.455 2.976 -3.682 1.00 95.31 162 VAL A O 1
ATOM 1293 N N . GLU A 1 163 ? 5.334 4.897 -3.347 1.00 94.31 163 GLU A N 1
ATOM 1294 C CA . GLU A 1 163 ? 5.435 5.343 -4.739 1.00 94.31 163 GLU A CA 1
ATOM 1295 C C . GLU A 1 163 ? 6.898 5.523 -5.167 1.00 94.31 163 GLU A C 1
ATOM 1297 O O . GLU A 1 163 ? 7.296 5.033 -6.225 1.00 94.31 163 GLU A O 1
ATOM 1302 N N . SER A 1 164 ? 7.714 6.174 -4.336 1.00 93.56 164 SER A N 1
ATOM 1303 C CA . SER A 1 164 ? 9.137 6.401 -4.615 1.00 93.56 164 SER A CA 1
ATOM 1304 C C . SER A 1 164 ? 9.907 5.084 -4.741 1.00 93.56 164 SER A C 1
ATOM 1306 O O . SER A 1 164 ? 10.626 4.865 -5.718 1.00 93.56 164 SER A O 1
ATOM 1308 N N . VAL A 1 165 ? 9.704 4.166 -3.792 1.00 95.31 165 VAL A N 1
ATOM 1309 C CA . VAL A 1 165 ? 10.330 2.835 -3.791 1.00 95.31 165 VAL A CA 1
ATOM 1310 C C . VAL A 1 165 ? 9.861 2.006 -4.986 1.00 95.31 165 VAL A C 1
ATOM 1312 O O . VAL A 1 165 ? 10.674 1.356 -5.646 1.00 95.31 165 VAL A O 1
ATOM 1315 N N . PHE A 1 166 ? 8.568 2.052 -5.313 1.00 94.31 166 PHE A N 1
ATOM 1316 C CA . PHE A 1 166 ? 8.029 1.393 -6.496 1.00 94.31 166 PHE A CA 1
ATOM 1317 C C . PHE A 1 166 ? 8.707 1.901 -7.768 1.00 94.31 166 PHE A C 1
ATOM 1319 O O . PHE A 1 166 ? 9.232 1.089 -8.526 1.00 94.31 166 PHE A O 1
ATOM 1326 N N . ARG A 1 167 ? 8.758 3.221 -7.984 1.00 90.88 167 ARG A N 1
ATOM 1327 C CA . ARG A 1 167 ? 9.381 3.823 -9.174 1.00 90.88 167 ARG A CA 1
ATOM 1328 C C . ARG A 1 167 ? 10.860 3.450 -9.306 1.00 90.88 167 ARG A C 1
ATOM 1330 O O . ARG A 1 167 ? 11.306 3.176 -10.416 1.00 90.88 167 ARG A O 1
ATOM 1337 N N . ALA A 1 168 ? 11.597 3.383 -8.196 1.00 92.81 168 ALA A N 1
ATOM 1338 C CA . ALA A 1 168 ? 13.007 2.994 -8.194 1.00 92.81 168 ALA A CA 1
ATOM 1339 C C . ALA A 1 168 ? 13.228 1.503 -8.517 1.00 92.81 168 ALA A C 1
ATOM 1341 O O . ALA A 1 168 ? 14.175 1.154 -9.220 1.00 92.81 168 ALA A O 1
ATOM 1342 N N . MET A 1 169 ? 12.352 0.612 -8.034 1.00 94.62 169 MET A N 1
ATOM 1343 C CA . MET A 1 169 ? 12.489 -0.839 -8.230 1.00 94.62 169 MET A CA 1
ATOM 1344 C C . MET A 1 169 ? 11.824 -1.365 -9.509 1.00 94.62 169 MET A C 1
ATOM 1346 O O . MET A 1 169 ? 12.269 -2.374 -10.060 1.00 94.62 169 MET A O 1
ATOM 1350 N N . ALA A 1 170 ? 10.771 -0.704 -9.997 1.00 90.94 170 ALA A N 1
ATOM 1351 C CA . ALA A 1 170 ? 10.003 -1.111 -11.175 1.00 90.94 170 ALA A CA 1
ATOM 1352 C C . ALA A 1 170 ? 10.862 -1.437 -12.414 1.00 90.94 170 ALA A C 1
ATOM 1354 O O . ALA A 1 170 ? 10.521 -2.391 -13.114 1.00 90.94 170 ALA A O 1
ATOM 1355 N N . PRO A 1 171 ? 11.986 -0.755 -12.703 1.00 90.50 171 PRO A N 1
ATOM 1356 C CA . PRO A 1 171 ? 12.825 -1.069 -13.860 1.00 90.50 171 PRO A CA 1
ATOM 1357 C C . PRO A 1 171 ? 13.501 -2.440 -13.799 1.00 90.50 171 PRO A C 1
ATOM 1359 O O . PRO A 1 171 ? 13.759 -3.045 -14.838 1.00 90.50 171 PRO A O 1
ATOM 1362 N N . TYR A 1 172 ? 13.738 -2.942 -12.589 1.00 92.31 172 TYR A N 1
ATOM 1363 C CA . TYR A 1 172 ? 14.405 -4.215 -12.323 1.00 92.31 172 TYR A CA 1
ATOM 1364 C C . TYR A 1 172 ? 13.410 -5.359 -12.089 1.00 92.31 172 TYR A C 1
ATOM 1366 O O . TYR A 1 172 ? 13.800 -6.524 -12.044 1.00 92.31 172 TYR A O 1
ATOM 1374 N N . ALA A 1 173 ? 12.118 -5.047 -11.944 1.00 92.25 173 ALA A N 1
ATOM 1375 C CA . ALA A 1 173 ? 11.099 -6.034 -11.619 1.00 92.25 173 ALA A CA 1
ATOM 1376 C C . ALA A 1 173 ? 10.976 -7.103 -12.716 1.00 92.25 173 ALA A C 1
ATOM 1378 O O . ALA A 1 173 ? 10.587 -6.798 -13.849 1.00 92.25 173 ALA A O 1
ATOM 1379 N N . LYS A 1 174 ? 11.220 -8.372 -12.367 1.00 88.19 174 LYS A N 1
ATOM 1380 C CA . LYS A 1 174 ? 11.120 -9.510 -13.304 1.00 88.19 174 LYS A CA 1
ATOM 1381 C C . LYS A 1 174 ? 9.745 -9.619 -13.967 1.00 88.19 174 LYS A C 1
ATOM 1383 O O . LYS A 1 174 ? 9.653 -9.915 -15.156 1.00 88.19 174 LYS A O 1
ATOM 1388 N N . LYS A 1 175 ? 8.680 -9.360 -13.206 1.00 85.31 175 LYS A N 1
ATOM 1389 C CA . LYS A 1 175 ? 7.293 -9.354 -13.681 1.00 85.31 175 LYS A CA 1
ATOM 1390 C C . LYS A 1 175 ? 6.618 -8.061 -13.239 1.00 85.31 175 LYS A C 1
ATOM 1392 O O . LYS A 1 175 ? 6.568 -7.768 -12.050 1.00 85.31 175 LYS A O 1
ATOM 1397 N N . ILE A 1 176 ? 6.110 -7.306 -14.204 1.00 86.56 176 ILE A N 1
ATOM 1398 C CA . ILE A 1 176 ? 5.210 -6.177 -13.983 1.00 86.56 176 ILE A CA 1
ATOM 1399 C C . ILE A 1 176 ? 4.201 -6.176 -15.138 1.00 86.56 176 ILE A C 1
ATOM 1401 O O . ILE A 1 176 ? 4.597 -6.482 -16.272 1.00 86.56 176 ILE A O 1
ATOM 1405 N N . PRO A 1 177 ? 2.913 -5.913 -14.881 1.00 87.25 177 PRO A N 1
ATOM 1406 C CA . PRO A 1 177 ? 1.947 -5.754 -15.956 1.00 87.25 177 PRO A CA 1
ATOM 1407 C C . PRO A 1 177 ? 2.273 -4.529 -16.817 1.00 87.25 177 PRO A C 1
ATOM 1409 O O . PRO A 1 177 ? 3.020 -3.637 -16.405 1.00 87.25 177 PRO A O 1
ATOM 1412 N N . ARG A 1 178 ? 1.710 -4.489 -18.028 1.00 82.44 178 ARG A N 1
ATOM 1413 C CA . ARG A 1 178 ? 1.740 -3.267 -18.834 1.00 82.44 178 ARG A CA 1
ATOM 1414 C C . ARG A 1 178 ? 0.797 -2.256 -18.188 1.00 82.44 178 ARG A C 1
ATOM 1416 O O . ARG A 1 178 ? -0.336 -2.596 -17.871 1.00 82.44 178 ARG A O 1
ATOM 1423 N N . LEU A 1 179 ? 1.286 -1.039 -17.999 1.00 82.31 179 LEU A N 1
ATOM 1424 C CA . LEU A 1 179 ? 0.517 0.084 -17.462 1.00 82.31 179 LEU A CA 1
ATOM 1425 C C . LEU A 1 179 ? -0.195 0.881 -18.562 1.00 82.31 179 LEU A C 1
ATOM 1427 O O . LEU A 1 179 ? -0.912 1.825 -18.265 1.00 82.31 179 LEU A O 1
ATOM 1431 N N . ILE A 1 180 ? 0.043 0.528 -19.826 1.00 76.12 180 ILE A N 1
ATOM 1432 C CA . ILE A 1 180 ? -0.639 1.089 -20.990 1.00 76.12 180 ILE A CA 1
ATOM 1433 C C . ILE A 1 180 ? -1.548 0.000 -21.551 1.00 76.12 180 ILE A C 1
ATOM 1435 O O . ILE A 1 180 ? -1.131 -1.163 -21.633 1.00 76.12 180 ILE A O 1
ATOM 1439 N N . ASP A 1 181 ? -2.758 0.392 -21.940 1.00 73.56 181 ASP A N 1
ATOM 1440 C CA . ASP A 1 181 ? -3.698 -0.481 -22.633 1.00 73.56 181 ASP A CA 1
ATOM 1441 C C . ASP A 1 181 ? -3.050 -1.073 -23.898 1.00 73.56 181 ASP A C 1
ATOM 1443 O O . ASP A 1 181 ? -2.295 -0.405 -24.610 1.00 73.56 181 ASP A O 1
ATOM 1447 N N . ALA A 1 182 ? -3.323 -2.348 -24.179 1.00 71.62 182 ALA A N 1
ATOM 1448 C CA . ALA A 1 182 ? -2.779 -3.027 -25.349 1.00 71.62 182 ALA A CA 1
ATOM 1449 C C . ALA A 1 182 ? -3.226 -2.379 -26.672 1.00 71.62 182 ALA A C 1
ATOM 1451 O O . ALA A 1 182 ? -2.431 -2.342 -27.609 1.00 71.62 182 ALA A O 1
ATOM 1452 N N . ALA A 1 183 ? -4.450 -1.848 -26.735 1.00 70.75 183 ALA A N 1
ATOM 1453 C CA . ALA A 1 183 ? -4.986 -1.133 -27.890 1.00 70.75 183 ALA A CA 1
ATOM 1454 C C . ALA A 1 183 ? -4.347 0.256 -28.067 1.00 70.75 183 ALA A C 1
ATOM 1456 O O . ALA A 1 183 ? -4.196 0.731 -29.191 1.00 70.75 183 ALA A O 1
ATOM 1457 N N . GLU A 1 184 ? -3.928 0.900 -26.973 1.00 66.19 184 GLU A N 1
ATOM 1458 C CA . GLU A 1 184 ? -3.233 2.195 -27.014 1.00 66.19 184 GLU A CA 1
ATOM 1459 C C . GLU A 1 184 ? -1.719 2.059 -27.217 1.00 66.19 184 GLU A C 1
ATOM 1461 O O . GLU A 1 184 ? -1.034 3.031 -27.561 1.00 66.19 184 GLU A O 1
ATOM 1466 N N . TRP A 1 185 ? -1.162 0.869 -26.981 1.00 68.06 185 TRP A N 1
ATOM 1467 C CA . TRP A 1 185 ? 0.276 0.669 -27.009 1.00 68.06 185 TRP A CA 1
ATOM 1468 C C . TRP A 1 185 ? 0.824 0.741 -28.433 1.00 68.06 185 TRP A C 1
ATOM 1470 O O . TRP A 1 185 ? 0.789 -0.208 -29.216 1.00 68.06 185 TRP A O 1
ATOM 1480 N N . ARG A 1 186 ? 1.442 1.879 -28.740 1.00 66.25 186 ARG A N 1
ATOM 1481 C CA . ARG A 1 186 ? 2.338 2.008 -29.885 1.00 66.25 186 ARG A CA 1
ATOM 1482 C C . ARG A 1 186 ? 3.687 1.414 -29.501 1.00 66.25 186 ARG A C 1
ATOM 1484 O O . ARG A 1 186 ? 4.206 1.702 -28.424 1.00 66.25 186 ARG A O 1
ATOM 1491 N N . GLN A 1 187 ? 4.267 0.613 -30.394 1.00 64.19 187 GLN A N 1
ATOM 1492 C CA . GLN A 1 187 ? 5.540 -0.110 -30.207 1.00 64.19 187 GLN A CA 1
ATOM 1493 C C . GLN A 1 187 ? 6.723 0.779 -29.776 1.00 64.19 187 GLN A C 1
ATOM 1495 O O . GLN A 1 187 ? 7.751 0.284 -29.320 1.00 64.19 187 GLN A O 1
ATOM 1500 N N . GLU A 1 188 ? 6.553 2.087 -29.912 1.00 61.81 188 GLU A N 1
ATOM 1501 C CA . GLU A 1 188 ? 7.514 3.142 -29.643 1.00 61.81 188 GLU A CA 1
ATOM 1502 C C . GLU A 1 188 ? 7.377 3.753 -28.243 1.00 61.81 188 GLU A C 1
ATOM 1504 O O . GLU A 1 188 ? 8.161 4.634 -27.934 1.00 61.81 188 GLU A O 1
ATOM 1509 N N . ASN A 1 189 ? 6.428 3.312 -27.406 1.00 70.00 189 ASN A N 1
ATOM 1510 C CA . ASN A 1 189 ? 6.245 3.802 -26.033 1.00 70.00 189 ASN A CA 1
ATOM 1511 C C . ASN A 1 189 ? 6.628 2.729 -25.009 1.00 70.00 189 ASN A C 1
ATOM 1513 O O . ASN A 1 189 ? 6.458 1.527 -25.253 1.00 70.00 189 ASN A O 1
ATOM 1517 N N . CYS A 1 190 ? 7.104 3.136 -23.827 1.00 77.31 190 CYS A N 1
ATOM 1518 C CA . CYS A 1 190 ? 7.426 2.174 -22.780 1.00 77.31 190 CYS A CA 1
ATOM 1519 C C . CYS A 1 190 ? 6.133 1.651 -22.137 1.00 77.31 190 CYS A C 1
ATOM 1521 O O . CYS A 1 190 ? 5.461 2.388 -21.419 1.00 77.31 190 CYS A O 1
ATOM 1523 N N . PRO A 1 191 ? 5.807 0.352 -22.265 1.00 78.19 191 PRO A N 1
ATOM 1524 C CA . PRO A 1 191 ? 4.540 -0.164 -21.752 1.00 78.19 191 PRO A CA 1
ATOM 1525 C C .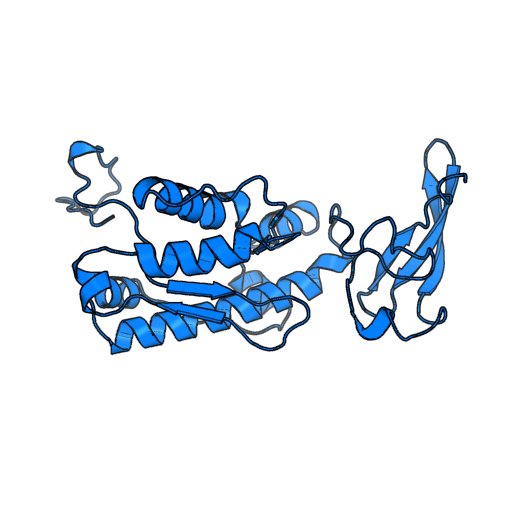 PRO A 1 191 ? 4.499 -0.271 -20.221 1.00 78.19 191 PRO A C 1
ATOM 1527 O O . PRO A 1 191 ? 3.479 -0.665 -19.672 1.00 78.19 191 PRO A O 1
ATOM 1530 N N . TYR A 1 192 ? 5.602 0.009 -19.521 1.00 81.31 192 TYR A N 1
ATOM 1531 C CA . TYR A 1 192 ? 5.769 -0.302 -18.098 1.00 81.31 192 TYR A CA 1
ATOM 1532 C C . TYR A 1 192 ? 5.975 0.921 -17.202 1.00 81.31 192 TYR A C 1
ATOM 1534 O O . TYR A 1 192 ? 5.915 0.771 -15.986 1.00 81.31 192 TYR A O 1
ATOM 1542 N N . CYS A 1 193 ? 6.272 2.100 -17.760 1.00 72.75 193 CYS A N 1
ATOM 1543 C CA . CYS A 1 193 ? 6.489 3.307 -16.957 1.00 72.75 193 CYS A CA 1
ATOM 1544 C C . CYS A 1 193 ? 5.212 4.143 -16.791 1.00 72.75 193 CYS A C 1
ATOM 1546 O O . CYS A 1 193 ? 5.101 4.851 -15.796 1.00 72.75 193 CYS A O 1
ATOM 1548 N N . GLY A 1 194 ? 4.266 4.046 -17.737 1.00 62.19 194 GLY A N 1
ATOM 1549 C CA . GLY A 1 194 ? 2.965 4.717 -17.674 1.00 62.19 194 GLY A CA 1
ATOM 1550 C C . GLY A 1 194 ? 3.027 6.250 -17.603 1.00 62.19 194 GLY A C 1
ATOM 1551 O O . GLY A 1 194 ? 2.073 6.855 -17.125 1.00 62.19 194 GLY A O 1
ATOM 1552 N N . ASP A 1 195 ? 4.127 6.899 -18.012 1.00 60.84 195 ASP A N 1
ATOM 1553 C CA . ASP A 1 195 ? 4.254 8.361 -17.896 1.00 60.84 195 ASP A CA 1
ATOM 1554 C C . ASP A 1 195 ? 3.336 9.059 -18.923 1.00 60.84 195 ASP A C 1
ATOM 1556 O O . ASP A 1 195 ? 3.527 8.879 -20.128 1.00 60.84 195 ASP A O 1
ATOM 1560 N N . PRO A 1 196 ?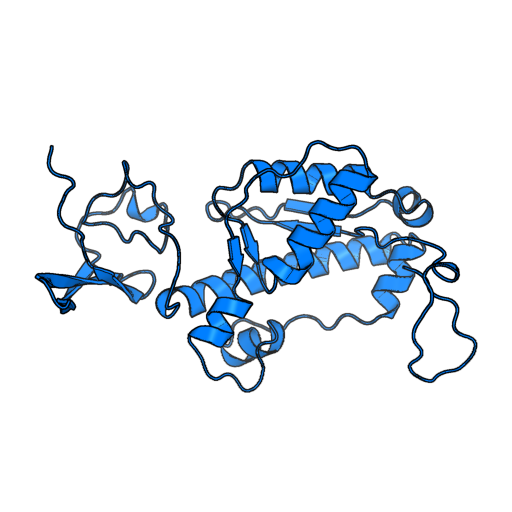 2.368 9.895 -18.500 1.00 48.84 196 PRO A N 1
ATOM 1561 C CA . PRO A 1 196 ? 1.479 10.601 -19.423 1.00 48.84 196 PRO A CA 1
ATOM 1562 C C . PRO A 1 196 ? 2.227 11.588 -20.332 1.00 48.84 196 PRO A C 1
ATOM 1564 O O . PRO A 1 196 ? 1.737 11.911 -21.412 1.00 48.84 196 PRO A O 1
ATOM 1567 N N . ARG A 1 197 ? 3.448 12.016 -19.968 1.00 50.22 197 ARG A N 1
ATOM 1568 C CA . ARG A 1 197 ? 4.331 12.820 -20.835 1.00 50.22 197 ARG A CA 1
ATOM 1569 C C . ARG A 1 197 ? 4.931 12.014 -21.994 1.00 50.22 197 ARG A C 1
ATOM 1571 O O . ARG A 1 197 ? 5.566 12.613 -22.859 1.00 50.22 197 ARG A O 1
ATOM 1578 N N . GLU A 1 198 ? 4.758 10.688 -22.029 1.00 48.31 198 GLU A N 1
ATOM 1579 C CA . GLU A 1 198 ? 5.005 9.873 -23.229 1.00 48.31 198 GLU A CA 1
ATOM 1580 C C . GLU A 1 198 ? 3.862 10.001 -24.252 1.00 48.31 198 GLU A C 1
ATOM 1582 O O . GLU A 1 198 ? 4.116 9.838 -25.442 1.00 48.31 198 GLU A O 1
ATOM 1587 N N . LYS A 1 199 ? 2.634 10.389 -23.854 1.00 44.12 199 LYS A N 1
ATOM 1588 C CA . LYS A 1 199 ? 1.519 10.569 -24.811 1.00 44.12 199 LYS A CA 1
ATOM 1589 C C . LYS A 1 199 ? 1.758 11.724 -25.796 1.00 44.12 199 LYS A C 1
ATOM 1591 O O . LYS A 1 199 ? 1.186 11.720 -26.881 1.00 44.12 199 LYS A O 1
ATOM 1596 N N . THR A 1 200 ? 2.614 12.688 -25.447 1.00 36.94 200 THR A N 1
ATOM 1597 C CA . THR A 1 200 ? 2.909 13.885 -26.258 1.00 36.94 200 THR A CA 1
ATOM 1598 C C . THR A 1 200 ? 4.332 13.945 -26.805 1.00 36.94 200 THR A C 1
ATOM 1600 O O . THR A 1 200 ? 4.651 14.857 -27.566 1.00 36.94 200 THR A O 1
ATOM 1603 N N . ALA A 1 201 ? 5.204 12.993 -26.470 1.00 38.50 201 ALA A N 1
ATOM 1604 C CA . ALA A 1 201 ? 6.610 13.081 -26.833 1.00 38.50 201 ALA A CA 1
ATOM 1605 C C . ALA A 1 201 ? 7.105 11.832 -27.552 1.00 38.50 201 ALA A C 1
ATOM 1607 O O . ALA A 1 201 ? 7.639 10.922 -26.928 1.00 38.50 201 ALA A O 1
ATOM 1608 N N . SER A 1 202 ? 6.986 11.888 -28.880 1.00 40.69 202 SER A N 1
ATOM 1609 C CA . SER A 1 202 ? 7.985 11.444 -29.860 1.00 40.69 202 SER A CA 1
ATOM 1610 C C . SER A 1 202 ? 8.845 10.236 -29.456 1.00 40.69 202 SER A C 1
ATOM 1612 O O . SER A 1 202 ? 9.732 10.391 -28.614 1.00 40.69 202 SER A O 1
ATOM 1614 N N . THR A 1 203 ? 8.656 9.099 -30.133 1.00 45.72 203 THR A N 1
ATOM 1615 C CA . THR A 1 203 ? 9.637 8.243 -30.864 1.00 45.72 203 THR A CA 1
ATOM 1616 C C . THR A 1 203 ? 11.145 8.253 -30.527 1.00 45.72 203 THR A C 1
ATOM 1618 O O . THR A 1 203 ? 11.848 7.295 -30.831 1.00 45.72 203 THR A O 1
ATOM 1621 N N . LYS A 1 204 ? 11.693 9.305 -29.920 1.00 47.41 204 LYS A N 1
ATOM 1622 C CA . LYS A 1 204 ? 13.113 9.576 -29.666 1.00 47.41 204 LYS A CA 1
ATOM 1623 C C . LYS A 1 204 ? 13.619 9.149 -28.278 1.00 47.41 204 LYS A C 1
ATOM 1625 O O . LYS A 1 204 ? 14.800 9.331 -27.994 1.00 47.41 204 LYS A O 1
ATOM 1630 N N . ARG A 1 205 ? 12.777 8.595 -27.395 1.00 54.53 205 ARG A N 1
ATOM 1631 C CA . ARG A 1 205 ? 13.150 8.272 -25.992 1.00 54.53 205 ARG A CA 1
ATOM 1632 C C . ARG A 1 205 ? 13.530 6.811 -25.725 1.00 54.53 205 ARG A C 1
ATOM 1634 O O . ARG A 1 205 ? 13.803 6.431 -24.583 1.00 54.53 205 ARG A O 1
ATOM 1641 N N . HIS A 1 206 ? 13.593 5.982 -26.762 1.00 68.19 206 HIS A N 1
ATOM 1642 C CA . HIS A 1 206 ? 13.910 4.562 -26.625 1.00 68.19 206 HIS A CA 1
ATOM 1643 C C . HIS A 1 206 ? 15.148 4.229 -27.441 1.00 68.19 206 HIS A C 1
ATOM 1645 O O . HIS A 1 206 ? 15.126 4.218 -28.669 1.00 68.19 206 HIS A O 1
ATOM 1651 N N . LYS A 1 207 ? 16.254 3.968 -26.743 1.00 71.12 207 LYS A N 1
ATOM 1652 C CA . LYS A 1 207 ? 17.489 3.525 -27.388 1.00 71.12 207 LYS A CA 1
ATOM 1653 C C . LYS A 1 207 ? 17.403 2.019 -27.586 1.00 71.12 207 LYS A C 1
ATOM 1655 O O . LYS A 1 207 ? 17.134 1.290 -26.628 1.00 71.12 207 LYS A O 1
ATOM 1660 N N . ARG A 1 208 ? 17.617 1.560 -28.822 1.00 77.81 208 ARG A N 1
ATOM 1661 C CA . ARG A 1 208 ? 17.844 0.138 -29.094 1.00 77.81 208 ARG A CA 1
ATOM 1662 C C . ARG A 1 208 ? 19.069 -0.297 -28.286 1.00 77.81 208 ARG A C 1
ATOM 1664 O O . ARG A 1 208 ? 20.117 0.330 -28.377 1.00 77.81 208 ARG A O 1
ATOM 1671 N N . ASP A 1 209 ? 18.904 -1.342 -27.491 1.00 81.69 209 ASP A N 1
ATOM 1672 C CA . ASP A 1 209 ? 19.895 -1.872 -26.551 1.00 81.69 209 ASP A CA 1
ATOM 1673 C C . ASP A 1 209 ? 20.232 -3.327 -26.919 1.00 81.69 209 ASP A C 1
ATOM 1675 O O . ASP A 1 209 ? 20.197 -4.236 -26.098 1.00 81.69 209 ASP A O 1
ATOM 1679 N N . GLY A 1 210 ? 20.478 -3.582 -28.204 1.00 84.38 210 GLY A N 1
ATOM 1680 C CA . GLY A 1 210 ? 20.740 -4.924 -28.723 1.00 84.38 210 GLY A CA 1
ATOM 1681 C C . GLY A 1 210 ? 19.479 -5.768 -28.927 1.00 84.38 210 GLY A C 1
ATOM 1682 O O . GLY A 1 210 ? 18.404 -5.260 -29.260 1.00 84.38 210 GLY A O 1
ATOM 1683 N N . GLU A 1 211 ? 19.625 -7.079 -28.757 1.00 85.31 211 GLU A N 1
ATOM 1684 C CA . GLU A 1 211 ? 18.611 -8.074 -29.107 1.00 85.31 211 GLU A CA 1
ATOM 1685 C C . GLU A 1 211 ? 18.292 -8.995 -27.926 1.00 85.31 211 GLU A C 1
ATOM 1687 O O . GLU A 1 211 ? 19.132 -9.273 -27.070 1.00 85.31 211 GLU A O 1
ATOM 1692 N N . HIS A 1 212 ? 17.056 -9.480 -27.876 1.00 81.94 212 HIS A N 1
ATOM 1693 C CA . HIS A 1 212 ? 16.591 -10.477 -26.927 1.00 81.94 212 HIS A CA 1
ATOM 1694 C C . HIS A 1 212 ? 16.195 -11.744 -27.680 1.00 81.94 212 HIS A C 1
ATOM 1696 O O . HIS A 1 212 ? 15.236 -11.745 -28.455 1.00 81.94 212 HIS A O 1
ATOM 1702 N N . ARG A 1 213 ? 16.929 -12.826 -27.425 1.00 84.75 213 ARG A N 1
ATOM 1703 C CA . ARG A 1 213 ? 16.672 -14.135 -28.020 1.00 84.75 213 ARG A CA 1
ATOM 1704 C C . ARG A 1 213 ? 15.738 -14.946 -27.133 1.00 84.75 213 ARG A C 1
ATOM 1706 O O . ARG A 1 213 ? 15.902 -15.009 -25.918 1.00 84.75 213 ARG A O 1
ATOM 1713 N N . THR A 1 214 ? 14.758 -15.561 -27.768 1.00 82.75 214 THR A N 1
ATOM 1714 C CA . THR A 1 214 ? 13.893 -16.599 -27.206 1.00 82.75 214 THR A CA 1
ATOM 1715 C C . THR A 1 214 ? 14.167 -17.900 -27.954 1.00 82.75 214 THR A C 1
ATOM 1717 O O . THR A 1 214 ? 14.755 -17.862 -29.032 1.00 82.75 214 THR A O 1
ATOM 1720 N N . ASN A 1 215 ? 13.697 -19.037 -27.435 1.00 83.38 215 ASN A N 1
ATOM 1721 C CA . ASN A 1 215 ? 13.898 -20.343 -28.082 1.00 83.38 215 ASN A CA 1
ATOM 1722 C C . ASN A 1 215 ? 13.383 -20.400 -29.534 1.00 83.38 215 ASN A C 1
ATOM 1724 O O . ASN A 1 215 ? 13.812 -21.259 -30.292 1.00 83.38 215 ASN A O 1
ATOM 1728 N N . VAL A 1 216 ? 12.464 -19.504 -29.912 1.00 84.44 216 VAL A N 1
ATOM 1729 C CA . VAL A 1 216 ? 11.773 -19.520 -31.210 1.00 84.44 216 VAL A CA 1
ATOM 1730 C C . VAL A 1 216 ? 11.985 -18.259 -32.053 1.00 84.44 216 VAL A C 1
ATOM 1732 O O . VAL A 1 216 ? 11.584 -18.236 -33.211 1.00 84.44 216 VAL A O 1
ATOM 1735 N N . ASN A 1 217 ? 12.542 -17.175 -31.496 1.00 82.88 217 ASN A N 1
ATOM 1736 C CA . ASN A 1 217 ? 12.650 -15.897 -32.211 1.00 82.88 217 ASN A CA 1
ATOM 1737 C C . ASN A 1 217 ? 13.629 -14.911 -31.550 1.00 82.88 217 ASN A C 1
ATOM 1739 O O . ASN A 1 217 ? 13.879 -14.992 -30.344 1.00 82.88 217 ASN A O 1
ATOM 1743 N N . THR A 1 218 ? 14.101 -13.926 -32.314 1.00 84.94 218 THR A N 1
ATOM 1744 C CA . THR A 1 218 ? 14.935 -12.814 -31.837 1.00 84.94 218 THR A CA 1
ATOM 1745 C C . THR A 1 218 ? 14.171 -11.502 -31.972 1.00 84.94 218 THR A C 1
ATOM 1747 O O . THR A 1 218 ? 13.628 -11.194 -33.028 1.00 84.94 218 THR A O 1
ATOM 1750 N N . PHE A 1 219 ? 14.125 -10.719 -30.895 1.00 82.31 219 PHE A N 1
ATOM 1751 C CA . PHE A 1 219 ? 13.411 -9.444 -30.845 1.00 82.31 219 PHE A CA 1
ATOM 1752 C C . PHE A 1 219 ? 14.375 -8.293 -30.560 1.00 82.31 219 PHE A C 1
ATOM 1754 O O . PHE A 1 219 ? 15.292 -8.462 -29.753 1.00 82.31 219 PHE A O 1
ATOM 1761 N N . PRO A 1 220 ? 14.151 -7.095 -31.122 1.00 82.50 220 PRO A N 1
ATOM 1762 C CA . PRO A 1 220 ? 14.887 -5.915 -30.697 1.00 82.50 220 PRO A CA 1
ATOM 1763 C C . PRO A 1 220 ? 14.554 -5.585 -29.235 1.00 82.50 220 PRO A C 1
ATOM 1765 O O . PRO A 1 220 ? 13.386 -5.566 -28.825 1.00 82.50 220 PRO A O 1
ATOM 1768 N N . LYS A 1 221 ? 15.595 -5.327 -28.442 1.00 85.50 221 LYS A N 1
ATOM 1769 C CA . LYS A 1 221 ? 15.481 -4.870 -27.055 1.00 85.50 221 LYS A CA 1
ATOM 1770 C C . LYS A 1 221 ? 15.663 -3.355 -27.025 1.00 85.50 221 LYS A C 1
ATOM 1772 O O . LYS A 1 221 ? 16.530 -2.812 -27.706 1.00 85.50 221 LYS A O 1
ATOM 1777 N N . TYR A 1 222 ? 14.864 -2.677 -26.216 1.00 83.81 222 TYR A N 1
ATOM 1778 C CA . TYR A 1 222 ? 14.908 -1.232 -26.031 1.00 83.81 222 TYR A CA 1
ATOM 1779 C C . TYR A 1 222 ? 15.064 -0.899 -24.557 1.00 83.81 222 TYR A C 1
ATOM 1781 O O . TYR A 1 222 ? 14.470 -1.562 -23.704 1.00 83.81 222 TYR A O 1
ATOM 1789 N N . ARG A 1 223 ? 15.805 0.169 -24.266 1.00 84.94 223 ARG A N 1
ATOM 1790 C CA . ARG A 1 223 ? 15.895 0.757 -22.930 1.00 84.94 223 ARG A CA 1
ATOM 1791 C C . ARG A 1 223 ? 15.096 2.054 -22.889 1.00 84.94 223 ARG A C 1
ATOM 1793 O O . ARG A 1 223 ? 15.331 2.961 -23.689 1.00 84.94 223 ARG A O 1
ATOM 1800 N N . CYS A 1 224 ? 14.138 2.148 -21.968 1.00 82.31 224 CYS A N 1
ATOM 1801 C CA . CYS A 1 224 ? 13.395 3.385 -21.728 1.00 82.31 224 CYS A CA 1
ATOM 1802 C C . CYS A 1 224 ? 14.320 4.438 -21.107 1.00 82.31 224 CYS A C 1
ATOM 1804 O O . CYS A 1 224 ? 14.962 4.160 -20.098 1.00 82.31 224 CYS A O 1
ATOM 1806 N N . SER A 1 225 ? 14.374 5.650 -21.664 1.00 79.00 225 SER A N 1
ATOM 1807 C CA . SER A 1 225 ? 15.189 6.729 -21.092 1.00 79.00 225 SER A CA 1
ATOM 1808 C C . SER A 1 225 ? 14.612 7.320 -19.800 1.00 79.00 225 SER A C 1
ATOM 1810 O O . SER A 1 225 ? 15.350 7.957 -19.062 1.00 79.00 225 SER A O 1
ATOM 1812 N N . ASN A 1 226 ? 13.312 7.136 -19.538 1.00 78.19 226 ASN A N 1
ATOM 1813 C CA . ASN A 1 226 ? 12.635 7.671 -18.354 1.00 78.19 226 ASN A CA 1
ATOM 1814 C C . ASN A 1 226 ? 12.787 6.735 -17.149 1.00 78.19 226 ASN A C 1
ATOM 1816 O O . ASN A 1 226 ? 13.412 7.080 -16.155 1.00 78.19 226 ASN A O 1
ATOM 1820 N N . CYS A 1 227 ? 12.257 5.512 -17.254 1.00 79.00 227 CYS A N 1
ATOM 1821 C CA . CYS A 1 227 ? 12.338 4.544 -16.160 1.00 79.00 227 CYS A CA 1
ATOM 1822 C C . CYS A 1 227 ? 13.603 3.678 -16.209 1.00 79.00 227 CYS A C 1
ATOM 1824 O O . CYS A 1 227 ? 13.883 2.964 -15.263 1.00 79.00 227 CYS A O 1
ATOM 1826 N N . GLY A 1 228 ? 14.369 3.659 -17.301 1.00 83.50 228 GLY A N 1
ATOM 1827 C CA . GLY A 1 228 ? 15.554 2.800 -17.409 1.00 83.50 228 GLY A CA 1
ATOM 1828 C C . GLY A 1 228 ? 15.257 1.315 -17.648 1.00 83.50 228 GLY A C 1
ATOM 1829 O O . GLY A 1 228 ? 16.201 0.551 -17.851 1.00 83.50 228 GLY A O 1
ATOM 1830 N N . ARG A 1 229 ? 13.980 0.899 -17.662 1.00 86.00 229 ARG A N 1
ATOM 1831 C CA . ARG A 1 229 ? 13.571 -0.495 -17.883 1.00 86.00 229 ARG A CA 1
ATOM 1832 C C . ARG A 1 229 ? 13.885 -0.943 -19.305 1.00 86.00 229 ARG A C 1
ATOM 1834 O O . ARG A 1 229 ? 13.594 -0.231 -20.271 1.00 86.00 229 ARG A O 1
ATOM 1841 N N . ASN A 1 230 ? 14.386 -2.168 -19.417 1.00 85.44 230 ASN A N 1
ATOM 1842 C CA . ASN A 1 230 ? 14.498 -2.858 -20.692 1.00 85.44 230 ASN A CA 1
ATOM 1843 C C . ASN A 1 230 ? 13.170 -3.520 -21.062 1.00 85.44 230 ASN A C 1
ATOM 1845 O O . ASN A 1 230 ? 12.546 -4.199 -20.244 1.00 85.44 230 ASN A O 1
ATOM 1849 N N . TYR A 1 231 ? 12.742 -3.347 -22.306 1.00 81.56 231 TYR A N 1
ATOM 1850 C CA . TYR A 1 231 ? 11.560 -4.001 -22.847 1.00 81.56 231 TYR A CA 1
ATOM 1851 C C . TYR A 1 231 ? 11.803 -4.475 -24.278 1.00 81.56 231 TYR A C 1
ATOM 1853 O O . TYR A 1 231 ? 12.712 -4.017 -24.965 1.00 81.56 231 TYR A O 1
ATOM 1861 N N . ARG A 1 232 ? 10.994 -5.440 -24.711 1.00 80.50 232 ARG A N 1
ATOM 1862 C CA . ARG A 1 232 ? 10.982 -5.937 -26.087 1.00 80.50 232 ARG A CA 1
ATOM 1863 C C . ARG A 1 232 ? 9.707 -5.479 -26.772 1.00 80.50 232 ARG A C 1
ATOM 1865 O O . ARG A 1 232 ? 8.650 -5.440 -26.135 1.00 80.50 232 ARG A O 1
ATOM 1872 N N . VAL A 1 233 ? 9.807 -5.189 -28.058 1.00 68.31 233 VAL A N 1
ATOM 1873 C CA . VAL A 1 233 ? 8.638 -4.945 -28.899 1.00 68.31 233 VAL A CA 1
ATOM 1874 C C . VAL A 1 233 ? 8.109 -6.308 -29.356 1.00 68.31 233 VAL A C 1
ATOM 1876 O O . VAL A 1 233 ? 8.867 -7.124 -29.879 1.00 68.31 233 VAL A O 1
ATOM 1879 N N . GLY A 1 234 ? 6.840 -6.611 -29.065 1.00 61.81 234 GLY A N 1
ATOM 1880 C CA . GLY A 1 234 ? 6.181 -7.795 -29.627 1.00 61.81 234 GLY A CA 1
ATOM 1881 C C . GLY A 1 234 ? 5.960 -7.614 -31.129 1.00 61.81 234 GLY A C 1
ATOM 1882 O O . GLY A 1 234 ? 5.942 -6.482 -31.604 1.00 61.81 234 GLY A O 1
ATOM 1883 N N . ARG A 1 235 ? 5.761 -8.703 -31.887 1.00 52.19 235 ARG A N 1
ATOM 1884 C CA . ARG A 1 235 ? 5.215 -8.556 -33.247 1.00 52.19 235 ARG A CA 1
ATOM 1885 C C . ARG A 1 235 ? 3.893 -7.774 -33.154 1.00 52.19 235 ARG A C 1
ATOM 1887 O O . ARG A 1 235 ? 3.159 -8.012 -32.190 1.00 52.19 235 ARG A O 1
ATOM 1894 N N . PRO A 1 236 ? 3.591 -6.862 -34.098 1.00 44.84 236 PRO A N 1
ATOM 1895 C CA . PRO A 1 236 ? 2.248 -6.308 -34.180 1.00 44.84 236 PRO A CA 1
ATOM 1896 C C . PRO A 1 236 ? 1.262 -7.477 -34.218 1.00 44.84 236 PRO A C 1
ATOM 1898 O O . PRO A 1 236 ? 1.535 -8.485 -34.877 1.00 44.84 236 PRO A O 1
ATOM 1901 N N . SER A 1 237 ? 0.164 -7.373 -33.469 1.00 39.97 237 SER A N 1
ATOM 1902 C CA . SER A 1 237 ? -1.006 -8.207 -33.732 1.00 39.97 237 SER A CA 1
ATOM 1903 C C . SER A 1 237 ? -1.288 -8.077 -35.224 1.00 39.97 237 SER A C 1
ATOM 1905 O O . SER A 1 237 ? -1.430 -6.954 -35.713 1.00 39.97 237 SER A O 1
ATOM 1907 N N . ALA A 1 238 ? -1.220 -9.196 -35.950 1.00 32.38 238 ALA A N 1
ATOM 1908 C CA . ALA A 1 238 ? -1.586 -9.203 -37.358 1.00 32.38 238 ALA A CA 1
ATOM 1909 C C . ALA A 1 238 ? -2.996 -8.594 -37.485 1.00 32.38 238 ALA A C 1
ATOM 1911 O O . ALA A 1 238 ? -3.801 -8.822 -36.575 1.00 32.38 238 ALA A O 1
ATOM 1912 N N . PRO A 1 239 ? -3.237 -7.767 -38.517 1.00 40.88 239 PRO A N 1
ATOM 1913 C CA . PRO A 1 239 ? -4.535 -7.138 -38.734 1.00 40.88 239 PRO A CA 1
ATOM 1914 C C . PRO A 1 239 ? -5.666 -8.166 -38.814 1.00 40.88 239 PRO A C 1
ATOM 1916 O O . PRO A 1 239 ? -5.403 -9.297 -39.288 1.00 40.88 239 PRO A O 1
#

Organism: NCBI:txid412755

Secondary structure (DSSP, 8-state):
--B--SSSS-----GGGB-S-----EEEEE-TT-SPEEEEE--HHHHHTT--HHHHHHHHHHHTT-SEEEESSTTTTHHHHHHHHHHHTTPPP--S-EEEEHHHHHHHH---S---HHHHHHHTTS--PPPPPHHHHHHHHTT-HHHHHHHHHHHHHHHHHHHHHHHHHGGG-S----SS-TTT--TTS-TTT--GGGSSS-TTSEEEEEEEEETTEEEEEEEETTT--EEEPPPPPP-

Foldseek 3Di:
DDFDDPDPDDDDDDPVRDPDDDADAKAWDDDPQDPDIDMDGDALVCLQVSNRLVVLVVVLVVQLPDQEDEDACCVPPVLVNSQVVCVVSVHDGSPDHHYDHLLVQCVPQHDDPDSDLQSLCVVVVVDGQDDDDVVLVVCSSNRPVVSSVVVRVSNNVNNSSSVVSCLLSQQRRPDDDFPDDPVRDDLLDDRRNNDVVSVVDDSPQWDFPAWDDDPVDIFTWTAGNPSRHIDTRDDPPDD

Nearest PDB structures (foldseek):
  4qcl-assembly1_A  TM=8.307E-01  e=9.330E-05  Homo sapiens
  8v6g-assembly1_A  TM=7.918E-01  e=1.561E-04  Xenopus laevis
  8ucw-assembly1_A  TM=8.447E-01  e=3.103E-04  Xenopus laevis
  8ojc-assembly1_A  TM=7.905E-01  e=2.050E-03  Human alphaherpesvirus 1 strain KOS
  8ojd-assembly1_A  TM=7.470E-01  e=2.050E-03  Human alphaherpesvirus 1 strain KOS

InterPro domains:
  IPR012337 Ribonuclease H-like superfamily [SSF53098] (49-177)
  IPR036397 Ribonuclease H superfamily [G3DSA:3.30.420.10] (11-183)
  IPR038720 YprB, ribonuclease H-like domain [PF13482] (34-167)

Mean predicted aligne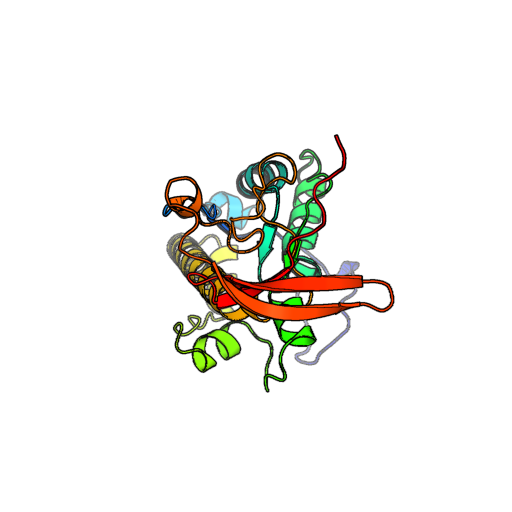d error: 7.42 Å

Solvent-accessible surface area (backbone atoms only — not comparable to full-atom values): 14429 Å² total; per-residue (Å²): 82,57,76,86,72,97,62,97,68,97,70,90,79,58,76,92,61,52,80,40,72,80,71,66,61,56,51,44,50,63,55,95,92,50,91,65,74,47,69,45,52,51,51,41,65,32,30,61,68,64,51,31,54,74,56,50,53,58,51,42,59,52,52,57,69,38,79,60,50,74,35,74,46,27,82,81,40,56,53,52,54,49,50,52,48,31,57,77,60,72,47,77,80,61,72,94,64,45,73,46,40,45,40,58,40,45,68,73,56,49,89,62,98,49,79,50,68,47,54,48,25,45,76,70,70,68,49,74,62,80,86,79,59,76,62,52,56,54,39,27,49,70,19,38,63,69,38,33,54,50,53,36,53,50,37,45,52,51,44,55,46,49,51,52,47,41,63,72,45,55,44,62,32,87,76,73,74,65,62,45,55,77,91,72,56,49,86,71,55,67,47,68,69,57,55,73,72,57,81,79,48,67,79,80,52,52,48,76,64,61,70,45,80,53,102,87,51,77,32,59,20,30,31,31,70,84,64,60,27,73,48,66,56,72,80,75,79,78,133

Radius of gyration: 21.49 Å; Cα contacts (8 Å, |Δi|>4): 323; chains: 1; bounding box: 43×35×71 Å